Protein AF-A0AA39Y7D4-F1 (afdb_monomer)

Organism: NCBI:txid869390

Sequence (198 aa):
MSGLEIVGVVLGSIPLATAALGQYADGVSTIKAMVKYENVFLDLQVQLMVSMSLFRQTCELLLRGLALPDAQFRDLVEHNIGWESSDLAEALRRRLGNEDFGTFHKALQRVQKRLALMARKLRLQDDLTPPFMQDNVADEERRKEFFASWRYRIAGGFNAAKHQRNCAEIYSDVRQLHDLIHGALSLESDRHGRFPLS

Secondary structure (DSSP, 8-state):
--S-HHHHHHHHHHHHHHHHHHHHHHHHHTSTTTGGGHHHHHHHHHHHHHHHHHHHHHHHHHHHTT---HHHHHHHHTS--STT-HHHHHHHHHHHHHHHHHHHHHHHHHHHHHHHHHHHHTT--TTS--TTEETTEE-HHHHHHHHH-HHHHHHTT--HHHHHHHHHHHHHHHHHHHHHHHHHHHTHHHHHHS----

Foldseek 3Di:
DLLQLLLLVLLLLLVLLLVQLQVVLVLQCVPPVRPVCSVLSVVLSVLSVVLNVLLLVLVLLLCVVLPDDPVVSCCCRPVVPDSPDNVSSVSSCVQLPVPLSVVLSVLSVVLSVLSVVLLQQQVADPSSHRPQDDPNDGNPVVSCVLVVDPCNCVSNCVVSVVSVVSSVSSSVSSVVSSVSSVVSNVCSVVVCVPDDPD

Nearest PDB structures (foldseek):
  4e40-assembly1_A  TM=2.915E-01  e=2.873E-01  Trypanosoma congolense IL3000
  6ivm-assembly1_E  TM=1.839E-01  e=5.504E+00  Klebsiella pneumoniae
  8otz-assembly1_BQ  TM=2.339E-01  e=8.668E+00  Bos taurus
  2cmr-assembly1_A  TM=1.747E-01  e=9.934E+00  Human immunodeficiency virus 1

Solvent-accessible surface area (backbone atoms only — not comparable to full-atom values): 10577 Å² total; per-residue (Å²): 132,42,69,36,43,57,55,28,51,46,66,57,46,50,59,38,49,35,52,31,26,47,56,48,18,59,56,27,54,76,34,86,94,37,36,86,48,20,63,54,27,48,53,48,25,53,51,45,50,52,32,47,54,50,41,52,52,38,51,50,62,66,49,70,81,64,77,63,56,71,66,61,50,42,32,45,75,75,66,47,44,71,38,56,35,54,67,60,38,50,53,50,29,68,67,48,32,68,68,55,38,52,49,50,48,54,48,50,54,50,40,46,53,48,51,54,50,46,40,58,39,52,48,33,43,98,84,38,39,44,77,32,51,53,96,92,39,76,38,66,64,50,41,49,53,46,67,67,32,68,65,42,41,62,62,45,42,70,50,54,69,65,52,50,50,49,46,52,51,40,34,52,42,40,48,52,50,37,53,50,50,54,53,48,56,71,45,40,66,59,60,64,67,74,55,76,90,123

Mean predicted aligned error: 6.32 Å

pLDDT: mean 86.36, std 11.52, range [39.78, 96.06]

Radius of gyration: 19.75 Å; Cα contacts (8 Å, |Δi|>4): 203; chains: 1; bounding box: 53×29×62 Å

Structure (mmCIF, N/CA/C/O backbone):
data_AF-A0AA39Y7D4-F1
#
_entry.id   AF-A0AA39Y7D4-F1
#
loop_
_atom_site.group_PDB
_atom_site.id
_atom_site.type_symbol
_atom_site.label_atom_id
_atom_site.label_alt_id
_atom_site.label_comp_id
_atom_site.label_asym_id
_atom_site.label_entity_id
_atom_site.label_seq_id
_atom_site.pdbx_PDB_ins_code
_atom_site.Cartn_x
_atom_site.Cartn_y
_atom_site.Cartn_z
_atom_site.occupancy
_atom_site.B_iso_or_equiv
_atom_site.auth_seq_id
_atom_site.auth_comp_id
_atom_site.auth_asym_id
_atom_site.auth_atom_id
_atom_site.pdbx_PDB_model_num
ATOM 1 N N . MET A 1 1 ? 3.589 -5.230 22.294 1.00 52.97 1 MET A N 1
ATOM 2 C CA . MET A 1 1 ? 3.239 -4.707 20.960 1.00 52.97 1 MET A CA 1
ATOM 3 C C . MET A 1 1 ? 1.733 -4.582 20.887 1.00 52.97 1 MET A C 1
ATOM 5 O O . MET A 1 1 ? 1.047 -5.539 21.239 1.00 52.97 1 MET A O 1
ATOM 9 N N . SER A 1 2 ? 1.224 -3.409 20.509 1.00 64.19 2 SER A N 1
ATOM 10 C CA . SER A 1 2 ? -0.220 -3.101 20.481 1.00 64.19 2 SER A CA 1
ATOM 11 C C . SER A 1 2 ? -0.978 -3.881 19.396 1.00 64.19 2 SER A C 1
ATOM 13 O O . SER A 1 2 ? -2.203 -3.977 19.419 1.00 64.19 2 SER A O 1
ATOM 15 N N . GLY A 1 3 ? -0.239 -4.438 18.429 1.00 75.50 3 GLY A N 1
ATOM 16 C CA . GLY A 1 3 ? -0.771 -5.073 17.226 1.00 75.50 3 GLY A CA 1
ATOM 17 C C . GLY A 1 3 ? -1.189 -4.070 16.143 1.00 75.50 3 GLY A C 1
ATOM 18 O O . GLY A 1 3 ? -1.389 -4.463 14.996 1.00 75.50 3 GLY A O 1
ATOM 19 N N . LEU A 1 4 ? -1.276 -2.779 16.464 1.00 89.44 4 LEU A N 1
ATOM 20 C CA . LEU A 1 4 ? -1.641 -1.728 15.514 1.00 89.44 4 LEU A CA 1
ATOM 21 C C . LEU A 1 4 ? -0.441 -1.088 14.813 1.00 89.44 4 LEU A C 1
ATOM 23 O O . LEU A 1 4 ? -0.626 -0.470 13.773 1.00 89.44 4 LEU A O 1
ATOM 27 N N . GLU A 1 5 ? 0.781 -1.348 15.280 1.00 90.19 5 GLU A N 1
ATOM 28 C CA . GLU A 1 5 ? 2.044 -0.987 14.609 1.00 90.19 5 GLU A CA 1
ATOM 29 C C . GLU A 1 5 ? 2.043 -1.370 13.113 1.00 90.19 5 GLU A C 1
ATOM 31 O O . GLU A 1 5 ? 2.584 -0.659 12.268 1.00 90.19 5 GLU A O 1
ATOM 36 N N . ILE A 1 6 ? 1.363 -2.471 12.764 1.00 92.19 6 ILE A N 1
ATOM 37 C CA . ILE A 1 6 ? 1.203 -2.945 11.382 1.00 92.19 6 ILE A CA 1
ATOM 38 C C . ILE A 1 6 ? 0.498 -1.906 10.500 1.00 92.19 6 ILE A C 1
ATOM 40 O O . ILE A 1 6 ? 0.831 -1.798 9.324 1.00 92.19 6 ILE A O 1
ATOM 44 N N . VAL A 1 7 ? -0.443 -1.127 11.042 1.00 94.00 7 VAL A N 1
ATOM 45 C CA . VAL A 1 7 ? -1.124 -0.055 10.302 1.00 94.00 7 VAL A CA 1
ATOM 46 C C . VAL A 1 7 ? -0.114 0.991 9.847 1.00 94.00 7 VAL A C 1
ATOM 48 O O . VAL A 1 7 ? -0.060 1.289 8.656 1.00 94.00 7 VAL A O 1
ATOM 51 N N . GLY A 1 8 ? 0.741 1.467 10.759 1.00 92.31 8 GLY A N 1
ATOM 52 C CA . GLY A 1 8 ? 1.821 2.399 10.434 1.00 92.31 8 GLY A CA 1
ATOM 53 C C . GLY A 1 8 ? 2.777 1.829 9.385 1.00 92.31 8 GLY A C 1
ATOM 54 O O . GLY A 1 8 ? 3.107 2.507 8.414 1.00 92.31 8 GLY A O 1
ATOM 55 N N . VAL A 1 9 ? 3.140 0.544 9.501 1.00 92.31 9 VAL A N 1
ATOM 56 C CA . VAL A 1 9 ? 3.974 -0.137 8.495 1.00 92.31 9 VAL A CA 1
ATOM 57 C C . VAL A 1 9 ? 3.295 -0.167 7.125 1.00 92.31 9 VAL A C 1
ATOM 59 O O . VAL A 1 9 ? 3.946 0.121 6.124 1.00 92.31 9 VAL A O 1
ATOM 62 N N . VAL A 1 10 ? 2.004 -0.501 7.045 1.00 93.94 10 VAL A N 1
ATOM 63 C CA . VAL A 1 10 ? 1.260 -0.538 5.774 1.00 93.94 10 VAL A CA 1
ATOM 64 C C . VAL A 1 10 ? 1.141 0.868 5.173 1.00 93.94 10 VAL A C 1
ATOM 66 O O . VAL A 1 10 ? 1.446 1.035 3.991 1.00 93.94 10 VAL A O 1
ATOM 69 N N . LEU A 1 11 ? 0.776 1.876 5.977 1.00 93.25 11 LEU A N 1
ATOM 70 C CA . LEU A 1 11 ? 0.667 3.274 5.539 1.00 93.25 11 LEU A CA 1
ATOM 71 C C . LEU A 1 11 ? 2.010 3.850 5.070 1.00 93.25 11 LEU A C 1
ATOM 73 O O . LEU A 1 11 ? 2.029 4.636 4.128 1.00 93.25 11 LEU A O 1
ATOM 77 N N . GLY A 1 12 ? 3.125 3.453 5.690 1.00 91.69 12 GLY A N 1
ATOM 78 C CA . GLY A 1 12 ? 4.469 3.877 5.287 1.00 91.69 12 GLY A CA 1
ATOM 79 C C . GLY A 1 12 ? 5.016 3.119 4.074 1.00 91.69 12 GLY A C 1
ATOM 80 O O . GLY A 1 12 ? 5.680 3.704 3.221 1.00 91.69 12 GLY A O 1
ATOM 81 N N . SER A 1 13 ? 4.714 1.823 3.951 1.00 92.75 13 SER A N 1
ATOM 82 C CA . SER A 1 13 ? 5.283 0.973 2.893 1.00 92.75 13 SER A CA 1
ATOM 83 C C . SER A 1 13 ? 4.629 1.191 1.531 1.00 92.75 13 SER A C 1
ATOM 85 O O . SER A 1 13 ? 5.300 1.077 0.505 1.00 92.75 13 SER A O 1
ATOM 87 N N . ILE A 1 14 ? 3.321 1.473 1.494 1.00 92.81 14 ILE A N 1
ATOM 88 C CA . ILE A 1 14 ? 2.601 1.644 0.227 1.00 92.81 14 ILE A CA 1
ATOM 89 C C . ILE A 1 14 ? 3.148 2.837 -0.588 1.00 92.81 14 ILE A C 1
ATOM 91 O O . ILE A 1 14 ? 3.483 2.615 -1.753 1.00 92.81 14 ILE A O 1
ATOM 95 N N . PRO A 1 15 ? 3.305 4.059 -0.036 1.00 92.31 15 PRO A N 1
ATOM 96 C CA . PRO A 1 15 ? 3.869 5.193 -0.772 1.00 92.31 15 PRO A CA 1
ATOM 97 C C . PRO A 1 15 ? 5.253 4.900 -1.359 1.00 92.31 15 PRO A C 1
ATOM 99 O O . PRO A 1 15 ? 5.501 5.181 -2.531 1.00 92.31 15 PRO A O 1
ATOM 102 N N . LEU A 1 16 ? 6.130 4.254 -0.589 1.00 93.88 16 LEU A N 1
ATOM 103 C CA . LEU A 1 16 ? 7.468 3.884 -1.054 1.00 93.88 16 LEU A CA 1
ATOM 104 C C . LEU A 1 16 ? 7.406 2.880 -2.212 1.00 93.88 16 LEU A C 1
ATOM 106 O O . LEU A 1 16 ? 8.047 3.073 -3.243 1.00 93.88 16 LEU A O 1
ATOM 110 N N . ALA A 1 17 ? 6.548 1.864 -2.106 1.00 93.31 17 ALA A N 1
ATOM 111 C CA . ALA A 1 17 ? 6.321 0.923 -3.197 1.00 93.31 17 ALA A CA 1
ATOM 112 C C . ALA A 1 17 ? 5.718 1.600 -4.446 1.00 93.31 17 ALA A C 1
ATOM 114 O O . ALA A 1 17 ? 6.098 1.253 -5.564 1.00 93.31 17 ALA A O 1
ATOM 115 N N . THR A 1 18 ? 4.825 2.589 -4.291 1.00 94.00 18 THR A N 1
ATOM 116 C CA . THR A 1 18 ? 4.311 3.368 -5.434 1.00 94.00 18 THR A CA 1
ATOM 117 C C . THR A 1 18 ? 5.402 4.203 -6.104 1.00 94.00 18 THR A C 1
ATOM 119 O O . THR A 1 18 ? 5.449 4.249 -7.332 1.00 94.00 18 THR A O 1
ATOM 122 N N . ALA A 1 19 ? 6.310 4.806 -5.330 1.00 94.44 19 ALA A N 1
ATOM 123 C CA . ALA A 1 19 ? 7.447 5.550 -5.867 1.00 94.44 19 ALA A CA 1
ATOM 124 C C . ALA A 1 19 ? 8.407 4.625 -6.632 1.00 94.44 19 ALA A C 1
ATOM 126 O O . ALA A 1 19 ? 8.793 4.933 -7.759 1.00 94.44 19 ALA A O 1
ATOM 127 N N . ALA A 1 20 ? 8.704 3.449 -6.072 1.00 93.19 20 ALA A N 1
ATOM 128 C CA . ALA A 1 20 ? 9.532 2.445 -6.727 1.00 93.19 20 ALA A CA 1
ATOM 129 C C . ALA A 1 20 ? 8.939 1.980 -8.066 1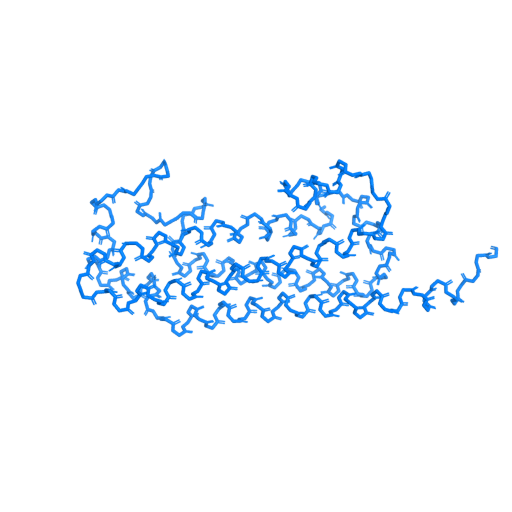.00 93.19 20 ALA A C 1
ATOM 131 O O . ALA A 1 20 ? 9.667 1.841 -9.047 1.00 93.19 20 ALA A O 1
ATOM 132 N N . LEU A 1 21 ? 7.620 1.764 -8.138 1.00 93.69 21 LEU A N 1
ATOM 133 C CA . LEU A 1 21 ? 6.939 1.405 -9.388 1.00 93.69 21 LEU A CA 1
ATOM 134 C C . LEU A 1 21 ? 7.064 2.507 -10.453 1.00 93.69 21 LEU A C 1
ATOM 136 O O . LEU A 1 21 ? 7.338 2.184 -11.607 1.00 93.69 21 LEU A O 1
ATOM 140 N N . GLY A 1 22 ? 6.944 3.783 -10.068 1.00 94.06 22 GLY A N 1
ATOM 141 C CA . GLY A 1 22 ? 7.194 4.914 -10.971 1.00 94.06 22 GLY A CA 1
ATOM 142 C C . GLY A 1 22 ? 8.635 4.936 -11.491 1.00 94.06 22 GLY A C 1
ATOM 143 O O . GLY A 1 22 ? 8.864 5.001 -12.693 1.00 94.06 22 GLY A O 1
ATOM 144 N N . GLN A 1 23 ? 9.615 4.737 -10.607 1.00 92.94 23 GLN A N 1
ATOM 145 C CA . GLN A 1 23 ? 11.033 4.654 -10.983 1.00 92.94 23 GLN A CA 1
ATOM 146 C C . GLN A 1 23 ? 11.332 3.464 -11.911 1.00 92.94 23 GLN A C 1
ATOM 148 O O . GLN A 1 23 ? 12.188 3.551 -12.794 1.00 92.94 23 GLN A O 1
ATOM 153 N N . TYR A 1 24 ? 10.621 2.344 -11.744 1.00 91.44 24 TYR A N 1
ATOM 154 C CA . TYR A 1 24 ? 10.680 1.229 -12.686 1.00 91.44 24 TYR A CA 1
ATOM 155 C C . TYR A 1 24 ? 10.088 1.593 -14.050 1.00 91.44 24 TYR A C 1
ATOM 157 O O . TYR A 1 24 ? 10.705 1.251 -15.060 1.00 91.44 24 TYR A O 1
ATOM 165 N N . ALA A 1 25 ? 8.944 2.284 -14.092 1.00 92.12 25 ALA A N 1
ATOM 166 C CA . ALA A 1 25 ? 8.333 2.763 -15.334 1.00 92.12 25 ALA A CA 1
ATOM 167 C C . ALA A 1 25 ? 9.289 3.690 -16.107 1.00 92.12 25 ALA A C 1
ATOM 169 O O . ALA A 1 25 ? 9.577 3.431 -17.278 1.00 92.12 25 ALA A O 1
ATOM 170 N N . ASP A 1 26 ? 9.878 4.672 -15.420 1.00 91.62 26 ASP A N 1
ATOM 171 C CA . ASP A 1 26 ? 10.874 5.588 -15.987 1.00 91.62 26 ASP A CA 1
ATOM 172 C C . ASP A 1 26 ? 12.110 4.839 -16.497 1.00 91.62 26 ASP A C 1
ATOM 174 O O . ASP A 1 26 ? 12.639 5.117 -17.570 1.00 91.62 26 ASP A O 1
ATOM 178 N N . GLY A 1 27 ? 12.584 3.848 -15.740 1.00 88.94 27 GLY A N 1
ATOM 179 C CA . GLY A 1 27 ? 13.733 3.046 -16.136 1.00 88.94 27 GLY A CA 1
ATOM 180 C C . GLY A 1 27 ? 13.503 2.283 -17.441 1.00 88.94 27 GLY A C 1
ATOM 181 O O . GLY A 1 27 ? 14.367 2.283 -18.320 1.00 88.94 27 GLY A O 1
ATOM 182 N N . VAL A 1 28 ? 12.338 1.653 -17.603 1.00 88.25 28 VAL A N 1
ATOM 183 C CA . VAL A 1 28 ? 12.052 0.823 -18.784 1.00 88.25 28 VAL A CA 1
ATOM 184 C C . VAL A 1 28 ? 11.658 1.626 -20.016 1.00 88.25 28 VAL A C 1
ATOM 186 O O . VAL A 1 28 ? 11.898 1.143 -21.126 1.00 88.25 28 VAL A O 1
ATOM 189 N N . SER A 1 29 ? 11.119 2.838 -19.850 1.00 88.19 29 SER A N 1
ATOM 190 C CA . SER A 1 29 ? 10.808 3.744 -20.964 1.00 88.19 29 SER A CA 1
ATOM 191 C C . SER A 1 29 ? 12.077 4.197 -21.701 1.00 88.19 29 SER A C 1
ATOM 193 O O . SER A 1 29 ? 12.071 4.375 -22.920 1.00 88.19 29 SER A O 1
ATOM 195 N N . THR A 1 30 ? 13.218 4.253 -21.001 1.00 87.50 30 THR A N 1
ATOM 196 C CA . THR A 1 30 ? 14.525 4.561 -21.612 1.00 87.50 30 THR A CA 1
ATOM 197 C C . THR A 1 30 ? 15.086 3.436 -22.495 1.00 87.50 30 THR A C 1
ATOM 199 O O . THR A 1 30 ? 16.032 3.648 -23.258 1.00 87.50 30 THR A O 1
ATOM 202 N N . ILE A 1 31 ? 14.509 2.228 -22.438 1.00 84.69 31 ILE A N 1
ATOM 203 C CA . ILE A 1 31 ? 15.018 1.039 -23.130 1.00 84.69 31 ILE A CA 1
ATOM 204 C C . ILE A 1 31 ? 14.012 0.600 -24.191 1.00 84.69 31 ILE A C 1
ATOM 206 O O . ILE A 1 31 ? 12.978 0.006 -23.892 1.00 84.69 31 ILE A O 1
ATOM 210 N N . LYS A 1 32 ? 14.359 0.795 -25.470 1.00 83.56 32 LYS A N 1
ATOM 211 C CA . LYS A 1 32 ? 13.476 0.522 -26.625 1.00 83.56 32 LYS A CA 1
ATOM 212 C C . LYS A 1 32 ? 12.800 -0.859 -26.598 1.00 83.56 32 LYS A C 1
ATOM 214 O O . LYS A 1 32 ? 11.636 -0.984 -26.959 1.00 83.56 32 LYS A O 1
ATOM 219 N N . ALA A 1 33 ? 13.510 -1.904 -26.168 1.00 81.62 33 ALA A N 1
ATOM 220 C CA . ALA A 1 33 ? 12.968 -3.268 -26.094 1.00 81.62 33 ALA A CA 1
ATOM 221 C C . ALA A 1 33 ? 11.989 -3.498 -24.920 1.00 81.62 33 ALA A C 1
ATOM 223 O O . ALA A 1 33 ? 11.321 -4.535 -24.865 1.00 81.62 33 ALA A O 1
ATOM 224 N N . MET A 1 34 ? 11.931 -2.565 -23.968 1.00 81.62 34 MET A N 1
ATOM 225 C CA . MET A 1 34 ? 11.230 -2.694 -22.690 1.00 81.62 34 MET A CA 1
ATOM 226 C C . MET A 1 34 ? 10.138 -1.641 -22.474 1.00 81.62 34 MET A C 1
ATOM 228 O O . MET A 1 34 ? 9.324 -1.845 -21.582 1.00 81.62 34 MET A O 1
ATOM 232 N N . VAL A 1 35 ? 10.034 -0.624 -23.337 1.00 85.00 35 VAL A N 1
ATOM 233 C CA . VAL A 1 35 ? 8.951 0.385 -23.357 1.00 85.00 35 VAL A CA 1
ATOM 234 C C . VAL A 1 35 ? 7.554 -0.215 -23.168 1.00 85.00 35 VAL A C 1
ATOM 236 O O . VAL A 1 35 ? 6.733 0.320 -22.438 1.00 85.00 35 VAL A O 1
ATOM 239 N N . LYS A 1 36 ? 7.282 -1.395 -23.738 1.00 83.25 36 LYS A N 1
ATOM 240 C CA . LYS A 1 36 ? 5.985 -2.083 -23.580 1.00 83.25 36 LYS A CA 1
ATOM 241 C C . LYS A 1 36 ? 5.610 -2.427 -22.127 1.00 83.25 36 LYS A C 1
ATOM 243 O O . LYS A 1 36 ? 4.458 -2.756 -21.868 1.00 83.25 36 LYS A O 1
ATOM 248 N N . TYR A 1 37 ? 6.574 -2.423 -21.205 1.00 85.44 37 TYR A N 1
ATOM 249 C CA . TYR A 1 37 ? 6.367 -2.695 -19.782 1.00 85.44 37 TYR A CA 1
ATOM 250 C C . TYR A 1 37 ? 6.154 -1.430 -18.948 1.00 85.44 37 TYR A C 1
ATOM 252 O O . TYR A 1 37 ? 5.776 -1.552 -17.789 1.00 85.44 37 TYR A O 1
ATOM 260 N N . GLU A 1 38 ? 6.361 -0.240 -19.513 1.00 90.19 38 GLU A N 1
ATOM 261 C CA . GLU A 1 38 ? 6.120 1.038 -18.833 1.00 90.19 38 GLU A CA 1
ATOM 262 C C . GLU A 1 38 ? 4.682 1.110 -18.311 1.00 90.19 38 GLU A C 1
ATOM 264 O O . GLU A 1 38 ? 4.464 1.213 -17.106 1.00 90.19 38 GLU A O 1
ATOM 269 N N . ASN A 1 39 ? 3.706 0.890 -19.199 1.00 90.06 39 ASN A N 1
ATOM 270 C CA . ASN A 1 39 ? 2.286 0.862 -18.839 1.00 90.06 39 ASN A CA 1
ATOM 271 C C . ASN A 1 39 ? 1.970 -0.184 -17.766 1.00 90.06 39 ASN A C 1
ATOM 273 O O . ASN A 1 39 ? 1.127 0.053 -16.914 1.00 90.06 39 ASN A O 1
ATOM 277 N N . VAL A 1 40 ? 2.676 -1.321 -17.753 1.00 89.50 40 VAL A N 1
ATOM 278 C CA . VAL A 1 40 ? 2.481 -2.334 -16.707 1.00 89.50 40 VAL A CA 1
ATOM 279 C C . VAL A 1 40 ? 2.857 -1.765 -15.341 1.00 89.50 40 VAL A C 1
ATOM 281 O O . VAL A 1 40 ? 2.107 -1.947 -14.389 1.00 89.50 40 VAL A O 1
ATOM 284 N N . PHE A 1 41 ? 3.998 -1.087 -15.218 1.00 91.50 41 PHE A N 1
ATOM 285 C CA . PHE A 1 41 ? 4.410 -0.498 -13.943 1.00 91.50 41 PHE A CA 1
ATOM 286 C C . PHE A 1 41 ? 3.521 0.676 -13.527 1.00 91.50 41 PHE A C 1
ATOM 288 O O . PHE A 1 41 ? 3.164 0.754 -12.351 1.00 91.50 41 PHE A O 1
ATOM 295 N N . LEU A 1 42 ? 3.098 1.516 -14.475 1.00 93.44 42 LEU A N 1
ATOM 296 C CA . LEU A 1 42 ? 2.149 2.603 -14.219 1.00 93.44 42 LEU A CA 1
ATOM 297 C C . LEU A 1 42 ? 0.785 2.072 -13.750 1.00 93.44 42 LEU A C 1
ATOM 299 O O . LEU A 1 42 ? 0.243 2.558 -12.759 1.00 93.44 42 LEU A O 1
ATOM 303 N N . ASP A 1 43 ? 0.260 1.017 -14.376 1.00 92.25 43 ASP A N 1
ATOM 304 C CA . ASP A 1 43 ? -0.994 0.382 -13.952 1.00 92.25 43 ASP A CA 1
ATOM 305 C C . ASP A 1 43 ? -0.886 -0.170 -12.523 1.00 92.25 43 ASP A C 1
ATOM 307 O O . ASP A 1 43 ? -1.789 0.007 -11.701 1.00 92.25 43 ASP A O 1
ATOM 311 N N . LEU A 1 44 ? 0.235 -0.825 -12.199 1.00 92.75 44 LEU A N 1
ATOM 312 C CA . LEU A 1 44 ? 0.497 -1.330 -10.848 1.00 92.75 44 LEU A CA 1
ATOM 313 C C . LEU A 1 44 ? 0.595 -0.191 -9.832 1.00 92.75 44 LEU A C 1
ATOM 315 O O . LEU A 1 44 ? 0.073 -0.327 -8.724 1.00 92.75 44 LEU A O 1
ATOM 319 N N . GLN A 1 45 ? 1.243 0.915 -10.207 1.00 94.94 45 GLN A N 1
ATOM 320 C CA . GLN A 1 45 ? 1.368 2.109 -9.379 1.00 94.94 45 GLN A CA 1
ATOM 321 C C . GLN A 1 45 ? -0.017 2.674 -9.055 1.00 94.94 45 GLN A C 1
ATOM 323 O O . GLN A 1 45 ? -0.338 2.854 -7.881 1.00 94.94 45 GLN A O 1
ATOM 328 N N . VAL A 1 46 ? -0.869 2.862 -10.067 1.00 95.38 46 VAL A N 1
ATOM 329 C CA . VAL A 1 46 ? -2.242 3.358 -9.893 1.00 95.38 46 VAL A CA 1
ATOM 330 C C . VAL A 1 46 ? -3.065 2.423 -9.005 1.00 95.38 46 VAL A C 1
ATOM 332 O O . VAL A 1 46 ? -3.713 2.885 -8.067 1.00 95.38 46 VAL A O 1
ATOM 335 N N . GLN A 1 47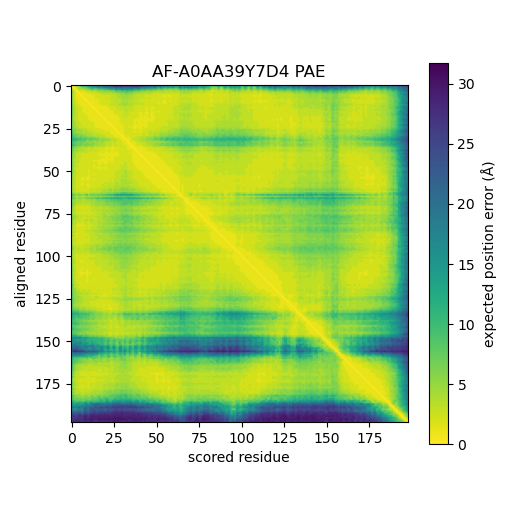 ? -3.018 1.106 -9.229 1.00 94.25 47 GLN A N 1
ATOM 336 C CA . GLN A 1 47 ? -3.741 0.138 -8.389 1.00 94.25 47 GLN A CA 1
ATOM 337 C C . GLN A 1 47 ? -3.317 0.206 -6.918 1.00 94.25 47 GLN A C 1
ATOM 339 O O . GLN A 1 47 ? -4.146 0.099 -6.006 1.00 94.25 47 GLN A O 1
ATOM 344 N N . LEU A 1 48 ? -2.021 0.390 -6.675 1.00 94.56 48 LEU A N 1
ATOM 345 C CA . LEU A 1 48 ? -1.487 0.478 -5.330 1.00 94.56 48 LEU A CA 1
ATOM 346 C C . LEU A 1 48 ? -1.832 1.827 -4.669 1.00 94.56 48 LEU A C 1
ATOM 348 O O . LEU A 1 48 ? -2.188 1.842 -3.492 1.00 94.56 48 LEU A O 1
ATOM 352 N N . MET A 1 49 ? -1.850 2.929 -5.426 1.00 95.50 49 MET A N 1
ATOM 353 C CA . MET A 1 49 ? -2.361 4.228 -4.962 1.00 95.50 49 MET A CA 1
ATOM 354 C C . MET A 1 49 ? -3.846 4.158 -4.587 1.00 95.50 49 MET A C 1
ATOM 356 O O . MET A 1 49 ? -4.231 4.640 -3.526 1.00 95.50 49 MET A O 1
ATOM 360 N N . VAL A 1 50 ? -4.679 3.497 -5.398 1.00 96.06 50 VAL A N 1
ATOM 361 C CA . VAL A 1 50 ? -6.098 3.266 -5.069 1.00 96.06 50 VAL A CA 1
ATOM 362 C C . VAL A 1 50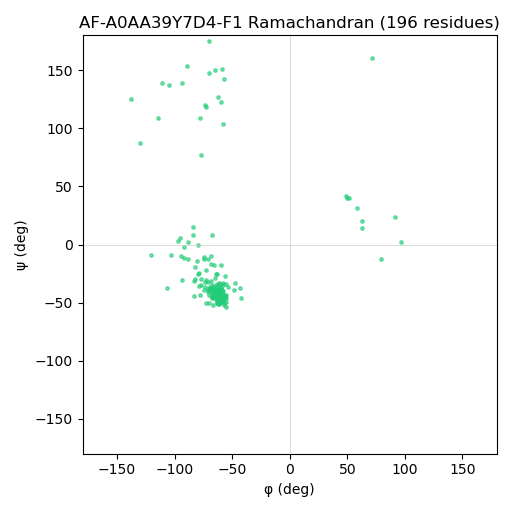 ? -6.231 2.461 -3.775 1.00 96.06 50 VAL A C 1
ATOM 364 O O . VAL A 1 50 ? -7.041 2.799 -2.911 1.00 96.06 50 VAL A O 1
ATOM 367 N N . SER A 1 51 ? -5.406 1.422 -3.613 1.00 95.12 51 SER A N 1
ATOM 368 C CA . SER A 1 51 ? -5.361 0.630 -2.380 1.00 95.12 51 SER A CA 1
ATOM 369 C C . SER A 1 51 ? -4.956 1.489 -1.176 1.00 95.12 51 SER A C 1
ATOM 371 O O . SER A 1 51 ? -5.566 1.372 -0.118 1.00 95.12 51 SER A O 1
ATOM 373 N N . MET A 1 52 ? -3.996 2.407 -1.333 1.00 94.69 52 MET A N 1
ATOM 374 C CA . MET A 1 52 ? -3.619 3.362 -0.285 1.00 94.69 52 MET A CA 1
ATOM 375 C C . MET A 1 52 ? -4.783 4.263 0.112 1.00 94.69 52 MET A C 1
ATOM 377 O O . MET A 1 52 ? -5.077 4.401 1.297 1.00 94.69 52 MET A O 1
ATOM 381 N N . SER A 1 53 ? -5.460 4.868 -0.868 1.00 95.25 53 SER A N 1
ATOM 382 C CA . SER A 1 53 ? -6.588 5.763 -0.609 1.00 95.25 53 SER A CA 1
ATOM 383 C C . SER A 1 53 ? -7.698 5.048 0.158 1.00 95.25 53 SER A C 1
ATOM 385 O O . SER A 1 53 ? -8.189 5.579 1.153 1.00 95.25 53 SER A O 1
ATOM 387 N N . LEU A 1 54 ? -8.044 3.822 -0.246 1.00 95.44 54 LEU A N 1
ATOM 388 C CA . LEU A 1 54 ? -9.056 3.020 0.442 1.00 95.44 54 LEU A CA 1
ATOM 389 C C . LEU A 1 54 ? -8.611 2.621 1.857 1.00 95.44 54 LEU A C 1
ATOM 391 O O . LEU A 1 54 ? -9.401 2.662 2.803 1.00 95.44 54 LEU A O 1
ATOM 395 N N . PHE A 1 55 ? -7.336 2.269 2.031 1.00 95.12 55 P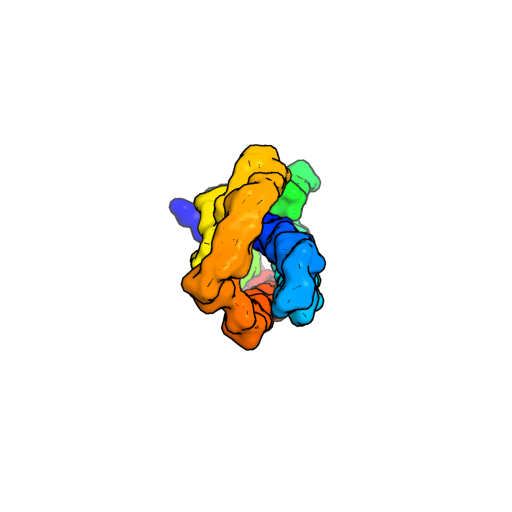HE A N 1
ATOM 396 C CA . PHE A 1 55 ? -6.799 1.921 3.341 1.00 95.12 55 PHE A CA 1
ATOM 397 C C . PHE A 1 55 ? -6.787 3.122 4.297 1.00 95.12 55 PHE A C 1
ATOM 399 O O . PHE A 1 55 ? -7.211 2.991 5.445 1.00 95.12 55 PHE A O 1
ATOM 406 N N . ARG A 1 56 ? -6.400 4.312 3.817 1.00 94.62 56 ARG A N 1
ATOM 407 C CA . ARG A 1 56 ? -6.440 5.559 4.596 1.00 94.62 56 ARG A CA 1
ATOM 408 C C . ARG A 1 56 ? -7.865 5.913 5.013 1.00 94.62 56 ARG A C 1
ATOM 410 O O . ARG A 1 56 ? -8.096 6.159 6.190 1.00 94.62 56 ARG A O 1
ATOM 417 N N . GLN A 1 57 ? -8.831 5.830 4.095 1.00 93.88 57 GLN A N 1
ATOM 418 C CA . GLN A 1 57 ? -10.255 6.024 4.412 1.00 93.88 57 GLN A CA 1
ATOM 419 C C . GLN A 1 57 ? -10.746 5.038 5.480 1.00 93.88 57 GLN A C 1
ATOM 421 O O . GLN A 1 57 ? -11.488 5.414 6.384 1.00 93.88 57 GLN A O 1
ATOM 426 N N . THR A 1 58 ? -10.299 3.782 5.411 1.00 93.44 58 THR A N 1
ATOM 427 C CA . THR A 1 58 ? -10.617 2.762 6.423 1.00 93.44 58 THR A CA 1
ATOM 428 C C . THR A 1 58 ? -10.035 3.131 7.790 1.00 93.44 58 THR A C 1
ATOM 430 O O . THR A 1 58 ? -10.726 3.013 8.801 1.00 93.44 58 THR A O 1
ATOM 433 N N . CYS A 1 59 ? -8.797 3.631 7.833 1.00 93.94 59 CYS A N 1
ATOM 434 C CA . CYS A 1 59 ? -8.177 4.127 9.063 1.00 93.94 59 CYS A CA 1
ATOM 435 C C . CYS A 1 59 ? -8.928 5.341 9.625 1.00 93.94 59 CYS A C 1
ATOM 437 O O . CYS A 1 59 ? -9.243 5.369 10.809 1.00 93.94 59 CYS A O 1
ATOM 439 N N . GLU A 1 60 ? -9.290 6.316 8.791 1.00 93.25 60 GLU A N 1
ATOM 440 C CA . GLU A 1 60 ? -10.094 7.465 9.225 1.00 93.25 60 GLU A CA 1
ATOM 441 C C . GLU A 1 60 ? -11.434 7.027 9.828 1.00 93.25 60 GLU A C 1
ATOM 443 O O . GLU A 1 60 ? -11.828 7.503 10.892 1.00 93.25 60 GLU A O 1
ATOM 448 N N . LEU A 1 61 ? -12.124 6.089 9.177 1.00 91.38 61 LEU A N 1
ATOM 449 C CA . LEU A 1 61 ? -13.403 5.557 9.637 1.00 91.38 61 LEU A CA 1
ATOM 450 C C . LEU A 1 61 ? -13.286 4.871 11.015 1.00 91.38 61 LEU A C 1
ATOM 452 O O . LEU A 1 61 ? -14.132 5.070 11.895 1.00 91.38 61 LEU A O 1
ATOM 456 N N . LEU A 1 62 ? -12.205 4.116 11.229 1.00 90.44 62 LEU A N 1
ATOM 457 C CA . LEU A 1 62 ? -11.876 3.510 12.523 1.00 90.44 62 LEU A CA 1
ATOM 458 C C . LEU A 1 62 ? -11.660 4.548 13.626 1.00 90.44 62 LEU A C 1
ATOM 460 O O . LEU A 1 62 ? -12.086 4.336 14.761 1.00 90.44 62 LEU A O 1
ATOM 464 N N . LEU A 1 63 ? -11.018 5.666 13.299 1.00 92.44 63 LEU A N 1
ATOM 465 C CA . LEU A 1 63 ? -10.630 6.683 14.274 1.00 92.44 63 LEU A CA 1
ATOM 466 C C . LEU A 1 63 ? -11.761 7.665 14.608 1.00 92.44 63 LEU A C 1
ATOM 468 O O . LEU A 1 63 ? -11.849 8.116 15.748 1.00 92.44 63 LEU A O 1
ATOM 472 N N . ARG A 1 64 ? -12.663 7.968 13.663 1.00 88.06 64 ARG A N 1
ATOM 473 C CA . ARG A 1 64 ? -13.731 8.976 13.841 1.00 88.06 64 ARG A CA 1
ATOM 474 C C . ARG A 1 64 ? -14.655 8.734 15.043 1.00 88.06 64 ARG A C 1
ATOM 476 O O . ARG A 1 64 ? -15.194 9.695 15.574 1.00 88.06 64 ARG A O 1
ATOM 483 N N . GLY A 1 65 ? -14.836 7.492 15.496 1.00 81.25 65 GLY A N 1
ATOM 484 C CA . GLY A 1 65 ? -15.671 7.191 16.670 1.00 81.25 65 GLY A CA 1
ATOM 485 C C . GLY A 1 65 ? -14.944 7.226 18.016 1.00 81.25 65 GLY A C 1
ATOM 486 O O . GLY A 1 65 ? -15.562 6.931 19.029 1.00 81.25 65 GLY A O 1
ATOM 487 N N . LEU A 1 66 ? -13.650 7.562 18.052 1.00 88.75 66 LEU A N 1
ATOM 488 C CA . LEU A 1 66 ? -12.855 7.577 19.287 1.00 88.75 66 LEU A CA 1
ATOM 489 C C . LEU A 1 66 ? -12.724 8.962 19.939 1.00 88.75 66 LEU A C 1
ATOM 491 O O . LEU A 1 66 ? -12.024 9.082 20.940 1.00 88.75 66 LEU A O 1
ATOM 495 N N . ALA A 1 67 ? -13.371 9.996 19.386 1.00 87.69 67 ALA A N 1
ATOM 496 C CA . ALA A 1 67 ? -13.310 11.378 19.886 1.00 87.69 67 ALA A CA 1
ATOM 497 C C . ALA A 1 67 ? -11.868 11.871 20.155 1.00 87.69 67 ALA A C 1
ATOM 499 O O . ALA A 1 67 ? -11.590 12.513 21.168 1.00 87.69 67 ALA A O 1
ATOM 500 N N . LEU A 1 68 ? -10.939 11.536 19.253 1.00 91.06 68 LEU A N 1
ATOM 501 C CA . LEU A 1 68 ? -9.532 11.917 19.376 1.00 91.06 68 LEU A CA 1
ATOM 502 C C . LEU A 1 68 ? -9.352 13.428 19.163 1.00 91.06 68 LEU A C 1
ATOM 504 O O . LEU A 1 68 ? -10.052 14.006 18.329 1.00 91.06 68 LEU A O 1
ATOM 508 N N . PRO A 1 69 ? -8.375 14.067 19.833 1.00 93.69 69 PRO A N 1
ATOM 509 C CA . PRO A 1 69 ? -7.948 15.417 19.483 1.00 93.69 69 PRO A CA 1
ATOM 510 C C . PRO A 1 69 ? -7.492 15.497 18.019 1.00 93.69 69 PRO A C 1
ATOM 512 O O . PRO A 1 69 ? -6.787 14.606 17.542 1.00 93.69 69 PRO A O 1
ATOM 515 N N . ASP A 1 70 ? -7.797 16.602 17.334 1.00 91.88 70 ASP A N 1
ATOM 516 C CA . ASP A 1 70 ? -7.448 16.802 15.916 1.00 91.88 70 ASP A CA 1
ATOM 517 C C . ASP A 1 70 ? -5.958 16.586 15.616 1.00 91.88 70 ASP A C 1
ATOM 519 O O . ASP A 1 70 ? -5.601 16.060 14.564 1.00 91.88 70 ASP A O 1
ATOM 523 N N . ALA A 1 71 ? -5.077 16.989 16.538 1.00 93.31 71 ALA A N 1
ATOM 524 C CA . ALA A 1 71 ? -3.638 16.774 16.403 1.00 93.31 71 ALA A CA 1
ATOM 525 C C . ALA A 1 71 ? -3.292 15.278 16.375 1.00 93.31 71 ALA A C 1
ATOM 527 O O . ALA A 1 71 ? -2.612 14.830 15.460 1.00 93.31 71 ALA A O 1
ATOM 528 N N . GLN A 1 72 ? -3.848 14.495 17.304 1.00 93.69 72 GLN A N 1
ATOM 529 C CA . GLN A 1 72 ? -3.625 13.051 17.366 1.00 93.69 72 GLN A CA 1
ATOM 530 C C . GLN A 1 72 ? -4.226 12.329 16.152 1.00 93.69 72 GLN A C 1
ATOM 532 O O . GLN A 1 72 ? -3.637 11.381 15.636 1.00 93.69 72 GLN A O 1
ATOM 537 N N . PHE A 1 73 ? -5.387 12.780 15.666 1.00 93.00 73 PHE A N 1
ATOM 538 C CA . PHE A 1 73 ? -5.977 12.243 14.441 1.00 93.00 73 PHE A CA 1
ATOM 539 C C . PHE A 1 73 ? -5.061 12.477 13.231 1.00 93.00 73 PHE A C 1
ATOM 541 O O . PHE A 1 73 ? -4.823 11.551 12.453 1.00 93.00 73 PHE A O 1
ATOM 548 N N . ARG A 1 74 ? -4.518 13.696 13.088 1.00 92.00 74 ARG A N 1
ATOM 549 C CA . ARG A 1 74 ? -3.574 14.014 12.008 1.00 92.00 74 ARG A CA 1
ATOM 550 C C . ARG A 1 74 ? -2.285 13.208 12.114 1.00 92.00 74 ARG A C 1
ATOM 552 O O . ARG A 1 74 ? -1.834 12.663 11.109 1.00 92.00 74 ARG A O 1
ATOM 559 N N . ASP A 1 75 ? -1.742 13.060 13.318 1.00 94.38 75 ASP A N 1
ATOM 560 C CA . ASP A 1 75 ? -0.544 12.251 13.543 1.00 94.38 75 ASP A CA 1
ATOM 561 C C . ASP A 1 75 ? -0.745 10.813 13.051 1.00 94.38 75 ASP A C 1
ATOM 563 O O . ASP A 1 75 ? 0.086 10.296 12.306 1.00 94.38 75 ASP A O 1
ATOM 567 N N . LEU A 1 76 ? -1.893 10.200 13.349 1.00 93.38 76 LEU A N 1
ATOM 568 C CA . LEU A 1 76 ? -2.203 8.833 12.924 1.00 93.38 76 LEU A CA 1
ATOM 569 C C . LEU A 1 76 ? -2.438 8.703 11.410 1.00 93.38 76 LEU A C 1
ATOM 571 O O . LEU A 1 76 ? -1.965 7.746 10.798 1.00 93.38 76 LEU A O 1
ATOM 575 N N . VAL A 1 77 ? -3.183 9.627 10.796 1.00 89.88 77 VAL A N 1
ATOM 576 C CA . VAL A 1 77 ? -3.679 9.486 9.410 1.00 89.88 77 VAL A CA 1
ATOM 577 C C . VAL A 1 77 ? -2.762 10.124 8.363 1.00 89.88 77 VAL A C 1
ATOM 579 O O . VAL A 1 77 ? -2.742 9.698 7.204 1.00 89.88 77 VAL A O 1
ATOM 582 N N . GLU A 1 78 ? -2.052 11.189 8.723 1.00 88.56 78 GLU A N 1
ATOM 583 C CA . GLU A 1 78 ? -1.213 11.966 7.801 1.00 88.56 78 GLU A CA 1
ATOM 584 C C . GLU A 1 78 ? 0.270 11.708 8.031 1.00 88.56 78 GLU A C 1
ATOM 586 O O . GLU A 1 78 ? 1.031 11.626 7.068 1.00 88.56 78 GLU A O 1
ATOM 591 N N . HIS A 1 79 ? 0.674 11.549 9.292 1.00 89.50 79 HIS A N 1
ATOM 592 C CA . HIS A 1 79 ? 2.077 11.360 9.657 1.00 89.50 79 HIS A CA 1
ATOM 593 C C . HIS A 1 79 ? 2.428 9.906 9.992 1.00 89.50 79 HIS A C 1
ATOM 595 O O . HIS A 1 79 ? 3.608 9.574 10.075 1.00 89.50 79 HIS A O 1
ATOM 601 N N . ASN A 1 80 ? 1.430 9.022 10.105 1.00 90.19 80 ASN A N 1
ATOM 602 C CA . ASN A 1 80 ? 1.577 7.612 10.474 1.00 90.19 80 ASN A CA 1
ATOM 603 C C . ASN A 1 80 ? 2.251 7.395 11.846 1.00 90.19 80 ASN A C 1
ATOM 605 O O . ASN A 1 80 ? 2.927 6.388 12.049 1.00 90.19 80 ASN A O 1
ATOM 609 N N . ILE A 1 81 ? 2.058 8.321 12.788 1.00 91.88 81 ILE A N 1
ATOM 610 C CA . ILE A 1 81 ? 2.661 8.325 14.129 1.00 91.88 81 ILE A CA 1
ATOM 611 C C . ILE A 1 81 ? 1.613 7.920 15.174 1.00 91.88 81 ILE A C 1
ATOM 613 O O . ILE A 1 81 ? 0.477 8.388 15.130 1.00 91.88 81 ILE A O 1
ATOM 617 N N . GLY A 1 82 ? 1.995 7.074 16.138 1.00 91.44 82 GLY A N 1
ATOM 618 C CA . GLY A 1 82 ? 1.167 6.738 17.303 1.00 91.44 82 GLY A CA 1
ATOM 619 C C . GLY A 1 82 ? 0.348 5.449 17.176 1.00 91.44 82 GLY A C 1
ATOM 620 O O . GLY A 1 82 ? -0.386 5.095 18.103 1.00 91.44 82 GLY A O 1
ATOM 621 N N . TRP A 1 83 ? 0.478 4.713 16.067 1.00 94.31 83 TRP A N 1
ATOM 622 C CA . TRP A 1 83 ? -0.183 3.415 15.864 1.00 94.31 83 TRP A CA 1
ATOM 623 C C . TRP A 1 83 ? 0.325 2.322 16.823 1.00 94.31 83 TRP A C 1
ATOM 625 O O . TRP A 1 83 ? -0.340 1.314 17.047 1.00 94.31 83 TRP A O 1
ATOM 635 N N . GLU A 1 84 ? 1.484 2.518 17.440 1.00 92.25 84 GLU A N 1
ATOM 636 C CA . GLU A 1 84 ? 2.061 1.665 18.476 1.00 92.25 84 GLU A CA 1
ATOM 637 C C . GLU A 1 84 ? 1.381 1.794 19.850 1.00 92.25 84 GLU A C 1
ATOM 639 O O . GLU A 1 84 ? 1.606 0.956 20.724 1.00 92.25 84 GLU A O 1
ATOM 644 N N . SER A 1 85 ? 0.509 2.790 20.040 1.00 93.00 85 SER A N 1
ATOM 645 C CA . SER A 1 85 ? -0.166 3.038 21.317 1.00 93.00 85 SER A CA 1
ATOM 646 C C . SER A 1 85 ? -1.059 1.868 21.752 1.00 93.00 85 SER A C 1
ATOM 648 O O . SER A 1 85 ? -1.954 1.423 21.025 1.00 93.00 85 SER A O 1
ATOM 650 N N . SER A 1 86 ? -0.847 1.384 22.981 1.00 91.56 86 SER A N 1
ATOM 651 C CA . SER A 1 86 ? -1.713 0.381 23.613 1.00 91.56 86 SER A CA 1
ATOM 652 C C . SER A 1 86 ? -3.112 0.917 23.891 1.00 91.56 86 SER A C 1
ATOM 654 O O . SER A 1 86 ? -4.082 0.175 23.746 1.00 91.56 86 SER A O 1
ATOM 656 N N . ASP A 1 87 ? -3.222 2.196 24.246 1.00 92.00 87 ASP A N 1
ATOM 657 C CA . ASP A 1 87 ? -4.496 2.827 24.594 1.00 92.00 87 ASP A CA 1
ATOM 658 C C . ASP A 1 87 ? -5.382 2.964 23.358 1.00 92.00 87 ASP A C 1
ATOM 660 O O . ASP A 1 87 ? -6.576 2.671 23.410 1.00 92.00 87 ASP A O 1
ATOM 664 N N . LEU A 1 88 ? -4.778 3.306 22.214 1.00 93.44 88 LEU A N 1
ATOM 665 C CA . LEU A 1 88 ? -5.464 3.313 20.925 1.00 93.44 88 LEU A CA 1
ATOM 666 C C . LEU A 1 88 ? -5.961 1.910 20.549 1.00 93.44 88 LEU A C 1
ATOM 668 O O . LEU A 1 88 ? -7.102 1.750 20.113 1.00 93.44 88 LEU A O 1
ATOM 672 N N . ALA A 1 89 ? -5.123 0.886 20.736 1.00 92.88 89 ALA A N 1
ATOM 673 C CA . ALA A 1 89 ? -5.500 -0.496 20.451 1.00 92.88 89 ALA A CA 1
ATOM 674 C C . ALA A 1 89 ? -6.652 -0.978 21.327 1.00 92.88 89 ALA A C 1
ATOM 676 O O . ALA A 1 89 ? -7.572 -1.627 20.832 1.00 92.88 89 ALA A O 1
ATOM 677 N N . GLU A 1 90 ? -6.631 -0.631 22.608 1.00 92.38 90 GLU A N 1
ATOM 678 C CA . GLU A 1 90 ? -7.691 -0.993 23.535 1.00 92.38 90 GLU A CA 1
ATOM 679 C C . GLU A 1 90 ? -8.991 -0.226 23.241 1.00 92.38 90 GLU A C 1
ATOM 681 O O . GLU A 1 90 ? -10.066 -0.823 23.241 1.00 92.38 90 GLU A O 1
ATOM 686 N N . ALA A 1 91 ? -8.913 1.060 22.888 1.00 91.94 91 ALA A N 1
ATOM 687 C CA . ALA A 1 91 ? -10.072 1.844 22.465 1.00 91.94 91 ALA A CA 1
ATOM 688 C C . ALA A 1 91 ? -10.727 1.266 21.197 1.00 91.94 91 ALA A C 1
ATOM 690 O O . ALA A 1 91 ? -11.942 1.059 21.157 1.00 91.94 91 ALA A O 1
ATOM 691 N N . LEU A 1 92 ? -9.922 0.918 20.187 1.00 91.62 92 LEU A N 1
ATOM 692 C CA . LEU A 1 92 ? -10.410 0.266 18.969 1.00 91.62 92 LEU A CA 1
ATOM 693 C C . LEU A 1 92 ? -10.977 -1.127 19.245 1.00 91.62 92 LEU A C 1
ATOM 695 O O . LEU A 1 92 ? -11.994 -1.494 18.659 1.00 91.62 92 LEU A O 1
ATOM 699 N N . ARG A 1 93 ? -10.370 -1.896 20.154 1.00 91.75 93 ARG A N 1
ATOM 700 C CA . ARG A 1 93 ? -10.882 -3.210 20.558 1.00 91.75 93 ARG A CA 1
ATOM 701 C C . ARG A 1 93 ? -12.235 -3.109 21.249 1.00 91.75 93 ARG A C 1
ATOM 703 O O . ARG A 1 93 ? -13.122 -3.892 20.929 1.00 91.75 93 ARG A O 1
ATOM 710 N N . ARG A 1 94 ? -12.420 -2.152 22.162 1.00 89.94 94 ARG A N 1
ATOM 711 C CA . ARG A 1 94 ? -13.718 -1.915 22.815 1.00 89.94 94 ARG A CA 1
ATOM 712 C C . ARG A 1 94 ? -14.789 -1.534 21.803 1.00 89.94 94 ARG A C 1
ATOM 714 O O . ARG A 1 94 ? -15.895 -2.055 21.871 1.00 89.94 94 ARG A O 1
ATOM 721 N N . ARG A 1 95 ? -14.431 -0.684 20.840 1.00 86.94 95 ARG A N 1
ATOM 722 C CA . ARG A 1 95 ? -15.339 -0.225 19.787 1.00 86.94 95 ARG A CA 1
ATOM 723 C C . ARG A 1 95 ? -15.754 -1.348 18.833 1.00 86.94 95 ARG A C 1
ATOM 725 O O . ARG A 1 95 ? -16.938 -1.564 18.599 1.00 86.94 95 ARG A O 1
ATOM 732 N N . LEU A 1 96 ? -14.781 -2.077 18.292 1.00 88.31 96 LEU A N 1
ATOM 733 C CA . LEU A 1 96 ? -15.016 -3.145 17.316 1.00 88.31 96 LEU A CA 1
ATOM 734 C C . LEU A 1 96 ? -15.446 -4.466 17.959 1.00 88.31 96 LEU A C 1
ATOM 736 O O . LEU A 1 96 ? -15.903 -5.359 17.259 1.00 88.31 96 LEU A O 1
ATOM 740 N N . GLY A 1 97 ? -15.292 -4.633 19.269 1.00 89.38 97 GLY A N 1
ATOM 741 C CA . GLY A 1 97 ? -15.386 -5.936 19.921 1.00 89.38 97 GLY A CA 1
ATOM 742 C C . GLY A 1 97 ? -14.190 -6.846 19.605 1.00 89.38 97 GLY A C 1
ATOM 743 O O . GLY A 1 97 ? -13.455 -6.669 18.632 1.00 89.38 97 GLY A O 1
ATOM 744 N N . ASN A 1 98 ? -13.990 -7.860 20.450 1.00 89.88 98 ASN A N 1
ATOM 745 C CA . ASN A 1 98 ? -12.811 -8.732 20.386 1.00 89.88 98 ASN A CA 1
ATOM 746 C C . ASN A 1 98 ? -12.700 -9.523 19.070 1.00 89.88 98 ASN A C 1
ATOM 748 O O . ASN A 1 98 ? -11.594 -9.693 18.553 1.00 89.88 98 ASN A O 1
ATOM 752 N N . GLU A 1 99 ? -13.822 -10.008 18.533 1.00 89.81 99 GLU A N 1
ATOM 753 C CA . GLU A 1 99 ? -13.841 -10.844 17.326 1.00 89.81 99 GLU A CA 1
ATOM 754 C C . GLU A 1 99 ? -13.470 -10.051 16.066 1.00 89.81 99 GLU A C 1
ATOM 756 O O . GLU A 1 99 ? -12.553 -10.443 15.335 1.00 89.81 99 GLU A O 1
ATOM 761 N N . ASP A 1 100 ? -14.116 -8.902 15.840 1.00 90.69 100 ASP A N 1
ATOM 762 C CA . ASP A 1 100 ? -13.833 -8.067 14.669 1.00 90.69 100 ASP A CA 1
ATOM 763 C C . ASP A 1 100 ? -12.458 -7.413 14.777 1.00 90.69 100 ASP A C 1
ATOM 765 O O . ASP A 1 100 ? -11.732 -7.371 13.786 1.00 90.69 100 ASP A O 1
ATOM 769 N N . PHE A 1 101 ? -12.033 -6.991 15.977 1.00 91.06 101 PHE A N 1
ATOM 770 C CA . PHE A 1 101 ? -10.674 -6.487 16.193 1.00 91.06 101 PHE A CA 1
ATOM 771 C C . PHE A 1 101 ? -9.614 -7.553 15.865 1.00 91.06 101 PHE A C 1
ATOM 773 O O . PHE A 1 101 ? -8.613 -7.273 15.200 1.00 91.06 101 PHE A O 1
ATOM 780 N N . GLY A 1 102 ? -9.839 -8.802 16.285 1.00 91.56 102 GLY A N 1
ATOM 781 C CA . GLY A 1 102 ? -8.962 -9.923 15.949 1.00 91.56 102 GLY A CA 1
ATOM 782 C C . GLY A 1 102 ? -8.929 -10.221 14.445 1.00 91.56 102 GLY A C 1
ATOM 783 O O . GLY A 1 102 ? -7.860 -10.491 13.887 1.00 91.56 102 GLY A O 1
ATOM 784 N N . THR A 1 103 ? -10.079 -10.147 13.773 1.00 92.00 103 THR A N 1
ATOM 785 C CA . THR A 1 103 ? -10.195 -10.351 12.319 1.00 92.00 103 THR A CA 1
ATOM 786 C C . THR A 1 103 ? -9.511 -9.231 11.539 1.00 92.00 103 THR A C 1
ATOM 788 O O . THR A 1 103 ? -8.726 -9.506 10.629 1.00 92.00 103 THR A O 1
ATOM 791 N N . PHE A 1 104 ? -9.715 -7.983 11.959 1.00 90.88 104 PHE A N 1
ATOM 792 C CA . PHE A 1 104 ? -9.038 -6.801 11.438 1.00 90.88 104 PHE A CA 1
ATOM 793 C C . PHE A 1 104 ? -7.515 -6.952 11.516 1.00 90.88 104 PHE A C 1
ATOM 795 O O . PHE A 1 104 ? -6.823 -6.809 10.507 1.00 90.88 104 PHE A O 1
ATOM 802 N N . HIS A 1 105 ? -6.986 -7.347 12.677 1.00 92.00 105 HIS A N 1
ATOM 803 C CA . HIS A 1 105 ? -5.548 -7.544 12.852 1.00 92.00 105 HIS A CA 1
ATOM 804 C C . HIS A 1 105 ? -4.978 -8.632 11.921 1.00 92.00 105 HIS A C 1
ATOM 806 O O . HIS A 1 105 ? -3.932 -8.442 11.297 1.00 92.00 105 HIS A O 1
ATOM 812 N N . LYS A 1 106 ? -5.677 -9.764 11.760 1.00 92.00 106 LYS A N 1
ATOM 813 C CA . LYS A 1 106 ? -5.264 -10.827 10.822 1.00 92.00 106 LYS A CA 1
ATOM 814 C C . LYS A 1 106 ? -5.275 -10.350 9.368 1.00 92.00 106 LYS A C 1
ATOM 816 O O . LYS A 1 106 ? -4.381 -10.707 8.597 1.00 92.00 106 LYS A O 1
ATOM 821 N N . ALA A 1 107 ? -6.267 -9.552 8.985 1.00 91.50 107 ALA A N 1
ATOM 822 C CA . ALA A 1 107 ? -6.359 -9.001 7.641 1.00 91.50 107 ALA A CA 1
ATOM 823 C C . ALA A 1 107 ? -5.246 -7.966 7.371 1.00 91.50 107 ALA A C 1
ATOM 825 O O . ALA A 1 107 ? -4.604 -8.033 6.323 1.00 91.50 107 ALA A O 1
ATOM 826 N N . LEU A 1 108 ? -4.900 -7.118 8.347 1.00 93.25 108 LEU A N 1
ATOM 827 C CA . LEU A 1 108 ? -3.729 -6.230 8.274 1.00 93.25 108 LEU A CA 1
ATOM 828 C C . LEU A 1 108 ? -2.418 -6.996 8.061 1.00 93.25 108 LEU A C 1
ATOM 830 O O . LEU A 1 108 ? -1.633 -6.658 7.175 1.00 93.25 108 LEU A O 1
ATOM 834 N N . GLN A 1 109 ? -2.191 -8.067 8.829 1.00 93.75 109 GLN A N 1
ATOM 835 C CA . GLN A 1 109 ? -1.015 -8.927 8.655 1.00 93.75 109 GLN A CA 1
ATOM 836 C C . GLN A 1 109 ? -0.939 -9.514 7.241 1.00 93.75 109 GLN A C 1
ATOM 838 O O . GLN A 1 109 ? 0.150 -9.704 6.694 1.00 93.75 109 GLN A O 1
ATOM 843 N N . ARG A 1 110 ? -2.089 -9.828 6.635 1.00 93.88 110 ARG A N 1
ATOM 844 C CA . ARG A 1 110 ? -2.155 -10.349 5.268 1.00 93.88 110 ARG A CA 1
ATOM 845 C C . ARG A 1 110 ? -1.737 -9.285 4.249 1.00 93.88 110 ARG A C 1
ATOM 847 O O . ARG A 1 110 ? -0.880 -9.584 3.417 1.00 93.88 110 ARG A O 1
ATOM 854 N N . VAL A 1 111 ? -2.232 -8.050 4.377 1.00 94.38 111 VAL A N 1
ATOM 855 C CA . VAL A 1 111 ? -1.800 -6.905 3.549 1.00 94.38 111 VAL A CA 1
ATOM 856 C C . VAL A 1 111 ? -0.292 -6.682 3.678 1.00 94.38 111 VAL A C 1
ATOM 858 O O . VAL A 1 111 ? 0.417 -6.658 2.670 1.00 94.38 111 VAL A O 1
ATOM 861 N N . GLN A 1 112 ? 0.225 -6.618 4.908 1.00 94.88 112 GLN A N 1
ATOM 862 C CA . GLN A 1 112 ? 1.655 -6.438 5.177 1.00 94.88 112 GLN A CA 1
ATOM 863 C C . GLN A 1 112 ? 2.507 -7.529 4.509 1.00 94.88 112 GLN A C 1
ATOM 865 O O . GLN A 1 112 ? 3.500 -7.231 3.845 1.00 94.88 112 GLN A O 1
ATOM 870 N N . LYS A 1 113 ? 2.104 -8.802 4.621 1.00 94.50 113 LYS A N 1
ATOM 871 C CA . LYS A 1 113 ? 2.806 -9.926 3.977 1.00 94.50 113 LYS A CA 1
ATOM 872 C C . LYS A 1 113 ? 2.827 -9.804 2.453 1.00 94.50 113 LYS A C 1
ATOM 874 O O . LYS A 1 113 ? 3.833 -10.148 1.831 1.00 94.50 113 LYS A 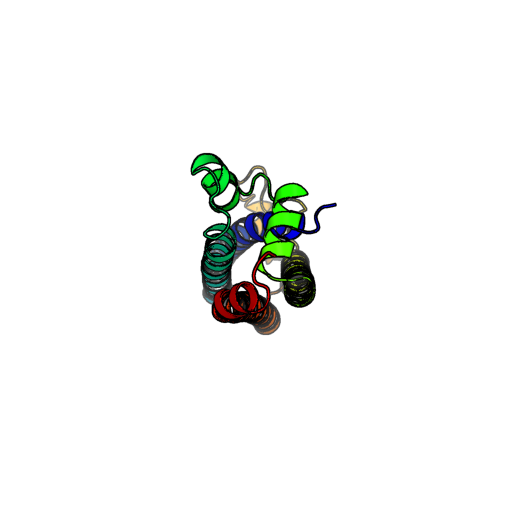O 1
ATOM 879 N N . ARG A 1 114 ? 1.744 -9.324 1.836 1.00 93.62 114 ARG A N 1
ATOM 880 C CA . ARG A 1 114 ? 1.672 -9.130 0.378 1.00 93.62 114 ARG A CA 1
ATOM 881 C C . ARG A 1 114 ? 2.532 -7.968 -0.103 1.00 93.62 114 ARG A C 1
ATOM 883 O O . ARG A 1 114 ? 3.213 -8.117 -1.119 1.00 93.62 114 ARG A O 1
ATOM 890 N N . LEU A 1 115 ? 2.573 -6.874 0.657 1.00 93.62 115 LEU A N 1
ATOM 891 C CA . LEU A 1 115 ? 3.489 -5.759 0.410 1.00 93.62 115 LEU A CA 1
ATOM 892 C C . LEU A 1 115 ? 4.949 -6.209 0.517 1.00 93.62 115 LEU A C 1
ATOM 894 O O . LEU A 1 115 ? 5.725 -5.983 -0.407 1.00 93.62 115 LEU A O 1
ATOM 898 N N . ALA A 1 116 ? 5.306 -6.959 1.561 1.00 93.06 116 ALA A N 1
ATOM 899 C CA . ALA A 1 116 ? 6.649 -7.524 1.698 1.00 93.06 116 ALA A CA 1
ATOM 900 C C . ALA A 1 116 ? 7.002 -8.476 0.537 1.00 93.06 116 ALA A C 1
ATOM 902 O O . ALA A 1 116 ? 8.118 -8.462 0.014 1.00 93.06 116 ALA A O 1
ATOM 903 N N . LEU A 1 117 ? 6.041 -9.290 0.080 1.00 91.19 117 LEU A N 1
ATOM 904 C CA . LEU A 1 117 ? 6.217 -10.133 -1.103 1.00 91.19 117 LEU A CA 1
ATOM 905 C C . LEU A 1 117 ? 6.413 -9.300 -2.378 1.00 91.19 117 LEU A C 1
ATOM 907 O O . LEU A 1 117 ? 7.206 -9.686 -3.235 1.00 91.19 117 LEU A O 1
ATOM 911 N N . MET A 1 118 ? 5.693 -8.186 -2.523 1.00 89.81 118 MET A N 1
ATOM 912 C CA . MET A 1 118 ? 5.857 -7.265 -3.645 1.00 89.81 118 MET A CA 1
ATOM 913 C C . MET A 1 118 ? 7.255 -6.652 -3.641 1.00 89.81 118 MET A C 1
ATOM 915 O O . MET A 1 118 ? 7.941 -6.768 -4.653 1.00 89.81 118 MET A O 1
ATOM 919 N N . ALA A 1 119 ? 7.697 -6.105 -2.507 1.00 90.75 119 ALA A N 1
ATOM 920 C CA . ALA A 1 119 ? 9.028 -5.528 -2.347 1.00 90.75 119 ALA A CA 1
ATOM 921 C C . ALA A 1 119 ? 10.127 -6.534 -2.715 1.00 90.75 119 ALA A C 1
ATOM 923 O O . ALA A 1 119 ? 11.001 -6.248 -3.531 1.00 90.75 119 ALA A O 1
ATOM 924 N N . ARG A 1 120 ? 10.012 -7.775 -2.224 1.00 89.12 120 ARG A N 1
ATOM 925 C CA . ARG A 1 120 ? 10.929 -8.868 -2.579 1.00 89.12 120 ARG A CA 1
ATOM 926 C C . ARG A 1 120 ? 10.930 -9.196 -4.071 1.00 89.12 120 ARG A C 1
ATOM 928 O O . ARG A 1 120 ? 11.997 -9.382 -4.649 1.00 89.12 120 ARG A O 1
ATOM 935 N N . LYS A 1 121 ? 9.757 -9.281 -4.709 1.00 85.12 121 LYS A N 1
ATOM 936 C CA . LYS A 1 121 ? 9.642 -9.573 -6.153 1.00 85.12 121 LYS A CA 1
ATOM 937 C C . LYS A 1 121 ? 10.175 -8.436 -7.025 1.00 85.12 121 LYS A C 1
ATOM 939 O O . LYS A 1 121 ? 10.737 -8.701 -8.080 1.00 85.12 121 LYS A O 1
ATOM 944 N N . LEU A 1 122 ? 9.999 -7.197 -6.577 1.00 85.50 122 LEU A N 1
ATOM 945 C CA . LEU A 1 122 ? 10.578 -6.005 -7.190 1.00 85.50 122 LEU A CA 1
ATOM 946 C C . LEU A 1 122 ? 12.047 -5.808 -6.799 1.00 85.50 122 LEU A C 1
ATOM 948 O O . LEU A 1 122 ? 12.657 -4.852 -7.251 1.00 85.50 122 LEU A O 1
ATOM 952 N N . ARG A 1 123 ? 12.627 -6.694 -5.976 1.00 88.12 123 ARG A N 1
ATOM 953 C CA . ARG A 1 123 ? 14.014 -6.611 -5.492 1.00 88.12 123 ARG A CA 1
ATOM 954 C C . ARG A 1 123 ? 14.358 -5.235 -4.922 1.00 88.12 123 ARG A C 1
ATOM 956 O O . ARG A 1 123 ? 15.447 -4.725 -5.176 1.00 88.12 123 ARG A O 1
ATOM 963 N N . LEU A 1 124 ? 13.408 -4.651 -4.198 1.00 90.25 124 LEU A N 1
ATOM 964 C CA . LEU A 1 124 ? 13.629 -3.388 -3.515 1.00 90.25 124 LEU A CA 1
ATOM 965 C C . LEU A 1 124 ? 14.688 -3.573 -2.427 1.00 90.25 124 LEU A C 1
ATOM 967 O O . LEU A 1 124 ? 14.838 -4.666 -1.870 1.00 90.25 124 LEU A O 1
ATOM 971 N N . GLN A 1 125 ? 15.411 -2.498 -2.162 1.00 91.00 125 GLN A N 1
ATOM 972 C CA . GLN A 1 125 ? 16.329 -2.366 -1.044 1.00 91.00 125 GLN A CA 1
ATOM 973 C C . GLN A 1 125 ? 15.540 -2.288 0.276 1.00 91.00 125 GLN A C 1
ATOM 975 O O . GLN A 1 125 ? 14.304 -2.257 0.279 1.00 91.00 125 GLN A O 1
ATOM 980 N N . ASP A 1 126 ? 16.244 -2.273 1.407 1.00 88.75 126 ASP A N 1
ATOM 981 C CA . ASP A 1 126 ? 15.611 -2.239 2.735 1.00 88.75 126 ASP A CA 1
ATOM 982 C C . ASP A 1 126 ? 14.795 -0.953 2.969 1.00 88.75 126 ASP A C 1
ATOM 984 O O . ASP A 1 126 ? 13.813 -0.967 3.710 1.00 88.75 126 ASP A O 1
ATOM 988 N N . ASP A 1 127 ? 15.147 0.134 2.280 1.00 89.31 127 ASP A N 1
ATOM 989 C CA . ASP A 1 127 ? 14.421 1.410 2.254 1.00 89.31 127 ASP A CA 1
ATOM 990 C C . ASP A 1 127 ? 13.262 1.441 1.235 1.00 89.31 127 ASP A C 1
ATOM 992 O O . ASP A 1 127 ? 12.659 2.487 0.997 1.00 89.31 127 ASP A O 1
ATOM 996 N N . LEU A 1 128 ? 12.938 0.289 0.635 1.00 90.38 128 LEU A N 1
ATOM 997 C CA . LEU A 1 128 ? 11.930 0.113 -0.411 1.00 90.38 128 LEU A CA 1
ATOM 998 C C . LEU A 1 128 ? 12.216 0.874 -1.716 1.00 90.38 128 LEU A C 1
ATOM 1000 O O . LEU A 1 128 ? 11.315 1.033 -2.541 1.00 90.38 128 LEU A O 1
ATOM 1004 N N . THR A 1 129 ? 13.463 1.273 -1.968 1.00 92.44 129 THR A N 1
ATOM 1005 C CA . THR A 1 129 ? 13.866 1.840 -3.262 1.00 92.44 129 THR A CA 1
ATOM 1006 C C . THR A 1 129 ? 14.335 0.753 -4.243 1.00 92.44 129 THR A C 1
ATOM 1008 O O . THR A 1 129 ? 14.791 -0.319 -3.834 1.00 92.44 129 THR A O 1
ATOM 1011 N N . PRO A 1 130 ? 14.232 0.969 -5.565 1.00 91.31 130 PRO A N 1
ATOM 1012 C CA . PRO A 1 130 ? 14.860 0.110 -6.563 1.00 91.31 130 PRO A CA 1
ATOM 1013 C C . PRO A 1 130 ? 16.387 0.038 -6.391 1.00 91.31 130 PRO A C 1
ATOM 1015 O O . PRO A 1 130 ? 17.005 1.025 -6.006 1.00 91.31 130 PRO A O 1
ATOM 1018 N N . PRO A 1 131 ? 17.036 -1.075 -6.774 1.00 90.25 131 PRO A N 1
ATOM 1019 C CA . PRO A 1 131 ? 18.472 -1.297 -6.554 1.00 90.25 131 PRO A CA 1
ATOM 1020 C C . PRO A 1 131 ? 19.393 -0.390 -7.389 1.00 90.25 131 PRO A C 1
ATOM 1022 O O . PRO A 1 131 ? 20.606 -0.384 -7.190 1.00 90.25 131 PRO A O 1
ATOM 1025 N N . PHE A 1 132 ? 18.833 0.345 -8.351 1.00 89.62 132 PHE A N 1
ATOM 1026 C CA . PHE A 1 132 ? 19.540 1.348 -9.148 1.00 89.62 132 PHE A CA 1
ATOM 1027 C C . PHE A 1 132 ? 19.383 2.775 -8.596 1.00 89.62 132 PHE A C 1
ATOM 1029 O O . PHE A 1 132 ? 19.824 3.722 -9.241 1.00 89.62 132 PHE A O 1
ATOM 1036 N N . MET A 1 133 ? 18.751 2.944 -7.431 1.00 90.31 133 MET A N 1
ATOM 1037 C CA . MET A 1 133 ? 18.673 4.225 -6.731 1.00 90.31 133 MET A CA 1
ATOM 1038 C C . MET A 1 133 ? 19.801 4.345 -5.704 1.00 90.31 133 MET A C 1
ATOM 1040 O O . MET A 1 133 ? 20.099 3.396 -4.977 1.00 90.31 133 MET A O 1
ATOM 1044 N N . GLN A 1 134 ? 20.393 5.533 -5.623 1.00 87.56 134 GLN A N 1
ATOM 1045 C CA . GLN A 1 134 ? 21.350 5.929 -4.596 1.00 87.56 134 GLN A CA 1
ATOM 1046 C C . GLN A 1 134 ? 21.023 7.356 -4.146 1.00 87.56 134 GLN A C 1
ATOM 1048 O O . GLN A 1 134 ? 20.911 8.247 -4.980 1.00 87.56 134 GLN A O 1
ATOM 1053 N N . ASP A 1 135 ? 20.825 7.569 -2.842 1.00 84.75 135 ASP A N 1
ATOM 1054 C CA . ASP A 1 135 ? 20.493 8.883 -2.264 1.00 84.75 135 ASP A CA 1
ATOM 1055 C C . ASP A 1 135 ? 19.298 9.576 -2.959 1.00 84.75 135 ASP A C 1
ATOM 1057 O O . ASP A 1 135 ? 19.300 10.781 -3.199 1.00 84.75 135 ASP A O 1
ATOM 1061 N N . ASN A 1 136 ? 18.264 8.797 -3.313 1.00 80.38 136 ASN A N 1
ATOM 1062 C CA . ASN A 1 136 ? 17.090 9.223 -4.095 1.00 80.38 136 ASN A CA 1
ATOM 1063 C C . ASN A 1 136 ? 17.377 9.711 -5.528 1.00 80.38 136 ASN A C 1
ATOM 1065 O O . ASN A 1 136 ? 16.486 10.250 -6.185 1.00 80.38 136 ASN A O 1
ATOM 1069 N N . VAL A 1 137 ? 18.573 9.455 -6.054 1.00 86.06 137 VAL A N 1
ATOM 1070 C CA . VAL A 1 137 ? 18.955 9.720 -7.444 1.00 86.06 137 VAL A CA 1
ATOM 1071 C C . VAL A 1 137 ? 19.144 8.397 -8.186 1.00 86.06 137 VAL A C 1
ATOM 1073 O O . VAL A 1 137 ? 19.682 7.432 -7.644 1.00 86.06 137 VAL A O 1
ATOM 1076 N N . ALA A 1 138 ? 18.671 8.324 -9.430 1.00 86.38 138 ALA A N 1
ATOM 1077 C CA . ALA A 1 138 ? 18.894 7.153 -10.270 1.00 86.38 138 ALA A CA 1
ATOM 1078 C C . ALA A 1 138 ? 20.352 7.125 -10.752 1.00 86.38 138 ALA A C 1
ATOM 1080 O O . ALA A 1 138 ? 20.794 8.030 -11.460 1.00 86.38 138 ALA A O 1
ATOM 1081 N N . ASP A 1 139 ? 21.085 6.069 -10.405 1.00 90.81 139 ASP A N 1
ATOM 1082 C CA . ASP A 1 139 ? 22.402 5.788 -10.970 1.00 90.81 139 ASP A CA 1
ATOM 1083 C C . ASP A 1 139 ? 22.205 5.181 -12.368 1.00 90.81 139 ASP A C 1
ATOM 1085 O O . ASP A 1 139 ? 21.727 4.054 -12.528 1.00 90.81 139 ASP A O 1
ATOM 1089 N N . GLU A 1 140 ? 22.538 5.959 -13.398 1.00 87.56 140 GLU A N 1
ATOM 1090 C CA . GLU A 1 140 ? 22.345 5.587 -14.800 1.00 87.56 140 GLU A CA 1
ATOM 1091 C C . GLU A 1 140 ? 23.123 4.334 -15.216 1.00 87.56 140 GLU A C 1
ATOM 1093 O O . GLU A 1 140 ? 22.643 3.565 -16.056 1.00 87.56 140 GLU A O 1
ATOM 1098 N N . GLU A 1 141 ? 24.308 4.103 -14.645 1.00 86.75 141 GLU A N 1
ATOM 1099 C CA . GLU A 1 141 ? 25.101 2.912 -14.947 1.00 86.75 141 GLU A CA 1
ATOM 1100 C C . GLU A 1 141 ? 24.456 1.683 -14.313 1.00 86.75 141 GLU A C 1
ATOM 1102 O O . GLU A 1 141 ? 24.131 0.727 -15.025 1.00 86.75 141 GLU A O 1
ATOM 1107 N N . ARG A 1 142 ? 24.127 1.744 -13.017 1.00 87.75 142 ARG A N 1
ATOM 1108 C CA . ARG A 1 142 ? 23.420 0.650 -12.325 1.00 87.75 142 ARG A CA 1
ATOM 1109 C C . ARG A 1 142 ? 22.067 0.355 -12.950 1.00 87.75 142 ARG A C 1
ATOM 1111 O O . ARG A 1 142 ? 21.676 -0.807 -13.053 1.00 87.75 142 ARG A O 1
ATOM 1118 N N . ARG A 1 143 ? 21.344 1.385 -13.394 1.00 87.31 143 ARG A N 1
ATOM 1119 C CA . ARG A 1 143 ? 20.053 1.242 -14.075 1.00 87.31 143 ARG A CA 1
ATOM 1120 C C . ARG A 1 143 ? 20.209 0.479 -15.387 1.00 87.31 143 ARG A C 1
ATOM 1122 O O . ARG A 1 143 ? 19.472 -0.480 -15.632 1.00 87.31 143 ARG A O 1
ATOM 1129 N N . LYS A 1 144 ? 21.197 0.850 -16.209 1.00 83.94 144 LYS A N 1
ATOM 1130 C CA . LYS A 1 144 ? 21.516 0.134 -17.454 1.00 83.94 144 LYS A CA 1
ATOM 1131 C C . LYS A 1 144 ? 21.918 -1.307 -17.177 1.00 83.94 144 LYS A C 1
ATOM 1133 O O . LYS A 1 144 ? 21.382 -2.203 -17.822 1.00 83.94 144 LYS A O 1
ATOM 1138 N N . GLU A 1 145 ? 22.802 -1.550 -16.215 1.00 85.38 145 GLU A N 1
ATOM 1139 C CA . GLU A 1 145 ? 23.235 -2.900 -15.839 1.00 85.38 145 GLU A CA 1
ATOM 1140 C C . GLU A 1 145 ? 22.074 -3.765 -15.338 1.00 85.38 145 GLU A C 1
ATOM 1142 O O . GLU A 1 145 ? 21.918 -4.924 -15.751 1.00 85.38 145 GLU A O 1
ATOM 1147 N N . PHE A 1 146 ? 21.214 -3.185 -14.497 1.00 86.25 146 PHE A N 1
ATOM 1148 C CA . PHE A 1 146 ? 20.031 -3.841 -13.966 1.00 86.25 146 PHE A CA 1
ATOM 1149 C C . PHE A 1 146 ? 19.124 -4.323 -15.099 1.00 86.25 146 PHE A C 1
ATOM 1151 O O . PHE A 1 146 ? 18.790 -5.506 -15.166 1.00 86.25 146 PHE A O 1
ATOM 1158 N N . PHE A 1 147 ? 18.773 -3.456 -16.048 1.00 83.12 147 PHE A N 1
ATOM 1159 C CA . PHE A 1 147 ? 17.897 -3.853 -17.147 1.00 83.12 147 PHE A CA 1
ATOM 1160 C C . PHE A 1 147 ? 18.613 -4.646 -18.256 1.00 83.12 147 PHE A C 1
ATOM 1162 O O . PHE A 1 147 ? 17.977 -5.451 -18.942 1.00 83.12 147 PHE A O 1
ATOM 1169 N N . ALA A 1 148 ? 19.931 -4.507 -18.426 1.00 79.81 148 ALA A N 1
ATOM 1170 C CA . ALA A 1 148 ? 20.712 -5.283 -19.392 1.00 79.81 148 ALA A CA 1
ATOM 1171 C C . ALA A 1 148 ? 20.804 -6.765 -19.006 1.00 79.81 148 ALA A C 1
ATOM 1173 O O . ALA A 1 148 ? 20.814 -7.637 -19.878 1.00 79.81 148 ALA A O 1
ATOM 1174 N N . SER A 1 149 ? 20.790 -7.092 -17.717 1.00 79.94 149 SER A N 1
ATOM 1175 C CA . SER A 1 149 ? 20.835 -8.479 -17.262 1.00 79.94 149 SER A CA 1
ATOM 1176 C C . SER A 1 149 ? 19.515 -9.208 -17.501 1.00 79.94 149 SER A C 1
ATOM 1178 O O . SER A 1 149 ? 18.482 -8.920 -16.896 1.00 79.94 149 SER A O 1
ATOM 1180 N N . TRP A 1 150 ? 19.560 -10.257 -18.322 1.00 70.44 150 TRP A N 1
ATOM 1181 C CA . TRP A 1 150 ? 18.435 -11.182 -18.504 1.00 70.44 150 TRP A CA 1
ATOM 1182 C C . TRP A 1 150 ? 17.952 -11.786 -17.168 1.00 70.44 150 TRP A C 1
ATOM 1184 O O . TRP A 1 150 ? 16.754 -11.999 -16.973 1.00 70.44 150 TRP A O 1
ATOM 1194 N N . ARG A 1 151 ? 18.877 -12.013 -16.218 1.00 66.44 151 ARG A N 1
ATOM 1195 C CA . ARG A 1 151 ? 18.553 -12.549 -14.889 1.00 66.44 151 ARG A CA 1
ATOM 1196 C C . ARG A 1 151 ? 17.743 -11.545 -14.078 1.00 66.44 151 ARG A C 1
ATOM 1198 O O . ARG A 1 151 ? 16.783 -11.953 -13.438 1.00 66.44 151 ARG A O 1
ATOM 1205 N N . TYR A 1 152 ? 18.079 -10.254 -14.125 1.00 66.56 152 TYR A N 1
ATOM 1206 C CA . TYR A 1 152 ? 17.297 -9.202 -13.464 1.00 66.56 152 TYR A CA 1
ATOM 1207 C C . TYR A 1 152 ? 15.977 -8.928 -14.194 1.00 66.56 152 TYR A C 1
ATOM 1209 O O . TYR A 1 152 ? 14.975 -8.695 -13.533 1.00 66.56 152 TYR A O 1
ATOM 1217 N N . ARG A 1 153 ? 15.906 -9.097 -15.521 1.00 65.75 153 ARG A N 1
ATOM 1218 C CA . ARG A 1 153 ? 14.626 -9.057 -16.250 1.00 65.75 153 ARG A CA 1
ATOM 1219 C C . ARG A 1 153 ? 13.665 -10.176 -15.820 1.00 65.75 153 ARG A C 1
ATOM 1221 O O . ARG A 1 153 ? 12.472 -9.951 -15.667 1.00 65.75 153 ARG A O 1
ATOM 1228 N N . ILE A 1 154 ? 14.155 -11.387 -15.567 1.00 58.75 154 ILE A N 1
ATOM 1229 C CA . ILE A 1 154 ? 13.286 -12.492 -15.119 1.00 58.75 154 ILE A CA 1
ATOM 1230 C C . ILE A 1 154 ? 13.021 -12.457 -13.616 1.00 58.75 154 ILE A C 1
ATOM 1232 O O . ILE A 1 154 ? 11.885 -12.659 -13.188 1.00 58.75 154 ILE A O 1
ATOM 1236 N N . ALA A 1 155 ? 14.057 -12.217 -12.812 1.00 54.47 155 ALA A N 1
ATOM 1237 C CA . ALA A 1 155 ? 13.972 -12.246 -11.355 1.00 54.47 155 ALA A CA 1
ATOM 1238 C C . ALA A 1 155 ? 13.422 -10.944 -10.753 1.00 54.47 155 ALA A C 1
ATOM 1240 O O . ALA A 1 155 ? 12.794 -10.996 -9.705 1.00 54.47 155 ALA A O 1
ATOM 1241 N N . GLY A 1 156 ? 13.643 -9.800 -11.405 1.00 56.06 156 GLY A N 1
ATOM 1242 C CA . GLY A 1 156 ? 13.116 -8.477 -11.042 1.00 56.06 156 GLY A CA 1
ATOM 1243 C C . GLY A 1 156 ? 11.709 -8.212 -11.571 1.00 56.06 156 GLY A C 1
ATOM 1244 O O . GLY A 1 156 ? 11.264 -7.071 -11.582 1.00 56.06 156 GLY A O 1
ATOM 1245 N N . GLY A 1 157 ? 10.997 -9.255 -12.008 1.00 55.00 157 GLY A N 1
ATOM 1246 C CA . GLY A 1 157 ? 9.548 -9.147 -12.033 1.00 55.00 157 GLY A CA 1
ATOM 1247 C C . GLY A 1 157 ? 8.910 -8.642 -13.321 1.00 55.00 157 GLY A C 1
ATOM 1248 O O . GLY A 1 157 ? 7.749 -8.254 -13.310 1.00 55.00 157 GLY A O 1
ATOM 1249 N N . PHE A 1 158 ? 9.556 -8.771 -14.481 1.00 64.69 158 PHE A N 1
ATOM 1250 C CA . PHE A 1 158 ? 8.860 -8.524 -15.758 1.00 64.69 158 PHE A CA 1
ATOM 1251 C C . PHE A 1 158 ? 7.774 -9.564 -16.086 1.00 64.69 158 PHE A C 1
ATOM 1253 O O . PHE A 1 158 ? 7.183 -9.562 -17.164 1.00 64.69 158 PHE A O 1
ATOM 1260 N N . ASN A 1 159 ? 7.462 -10.456 -15.142 1.00 72.81 159 ASN A N 1
ATOM 1261 C CA . ASN A 1 159 ? 6.249 -11.251 -15.166 1.00 72.81 159 ASN A CA 1
ATOM 1262 C C . ASN A 1 159 ? 5.060 -10.383 -14.722 1.00 72.81 159 ASN A C 1
ATOM 1264 O O . ASN A 1 159 ? 4.586 -10.502 -13.590 1.00 72.81 159 ASN A O 1
ATOM 1268 N N . ALA A 1 160 ? 4.596 -9.522 -15.632 1.00 73.38 160 ALA A N 1
ATOM 1269 C CA . ALA A 1 160 ? 3.473 -8.604 -15.436 1.00 73.38 160 ALA A CA 1
ATOM 1270 C C . ALA A 1 160 ? 2.294 -9.271 -14.708 1.00 73.38 160 ALA A C 1
ATOM 1272 O O . ALA A 1 160 ? 1.824 -8.758 -13.697 1.00 73.38 160 ALA A O 1
ATOM 1273 N N . ALA A 1 161 ? 1.916 -10.485 -15.124 1.00 78.56 161 ALA A N 1
ATOM 1274 C CA . ALA A 1 161 ? 0.822 -11.244 -14.522 1.00 78.56 161 ALA A CA 1
ATOM 1275 C C . ALA A 1 161 ? 1.026 -11.528 -13.020 1.00 78.56 161 ALA A C 1
ATOM 1277 O O . ALA A 1 161 ? 0.082 -11.447 -12.235 1.00 78.56 161 ALA A O 1
ATOM 1278 N N . LYS A 1 162 ? 2.254 -11.837 -12.579 1.00 82.12 162 LYS A N 1
ATOM 1279 C CA . LYS A 1 162 ? 2.552 -12.075 -11.154 1.00 82.12 162 LYS A CA 1
ATOM 1280 C C . LYS A 1 162 ? 2.503 -10.798 -10.315 1.00 82.12 162 LYS A C 1
ATOM 1282 O O . LYS A 1 162 ? 2.174 -10.899 -9.131 1.00 82.12 162 LYS A O 1
ATOM 1287 N N . HIS A 1 163 ? 2.865 -9.647 -10.881 1.00 81.38 163 HIS A N 1
ATOM 1288 C CA . HIS A 1 163 ? 2.788 -8.361 -10.181 1.00 81.38 163 HIS A CA 1
ATOM 1289 C C . HIS A 1 163 ? 1.356 -7.844 -10.142 1.00 81.38 163 HIS A C 1
ATOM 1291 O O . HIS A 1 163 ? 0.884 -7.492 -9.067 1.00 81.38 163 HIS A O 1
ATOM 1297 N N . GLN A 1 164 ? 0.639 -7.934 -11.263 1.00 85.12 164 GLN A N 1
ATOM 1298 C CA . GLN A 1 164 ? -0.784 -7.607 -11.357 1.00 85.12 164 GLN A CA 1
ATOM 1299 C C . GLN A 1 164 ? -1.600 -8.441 -10.375 1.00 85.12 164 GLN A C 1
ATOM 1301 O O . GLN A 1 164 ? -2.397 -7.895 -9.621 1.00 85.12 164 GLN A O 1
ATOM 1306 N N . ARG A 1 165 ? -1.335 -9.751 -10.292 1.00 88.56 165 ARG A N 1
ATOM 1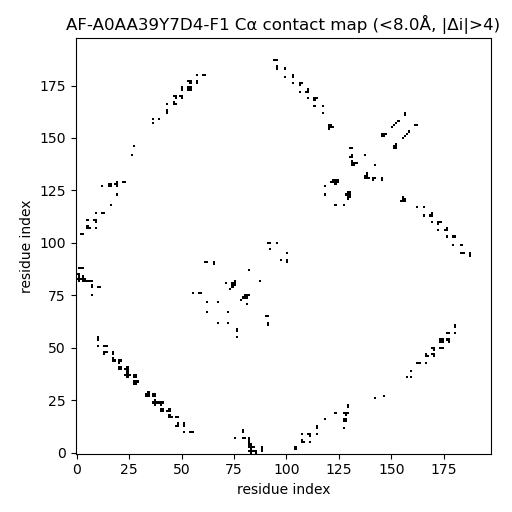307 C CA . ARG A 1 165 ? -1.973 -10.614 -9.293 1.00 88.56 165 ARG A CA 1
ATOM 1308 C C . ARG A 1 165 ? -1.677 -10.166 -7.861 1.00 88.56 165 ARG A C 1
ATOM 1310 O O . ARG A 1 165 ? -2.582 -10.181 -7.040 1.00 88.56 165 ARG A O 1
ATOM 1317 N N . ASN A 1 166 ? -0.442 -9.761 -7.554 1.00 88.94 166 ASN A N 1
ATOM 1318 C CA . ASN A 1 166 ? -0.105 -9.287 -6.210 1.00 88.94 166 ASN A CA 1
ATOM 1319 C C . ASN A 1 166 ? -0.815 -7.959 -5.881 1.00 88.94 166 ASN A C 1
ATOM 1321 O O . ASN A 1 166 ? -1.438 -7.867 -4.830 1.00 88.94 166 ASN A O 1
ATOM 1325 N N . CYS A 1 167 ? -0.803 -6.973 -6.789 1.00 88.44 167 CYS A N 1
ATOM 1326 C CA . CYS A 1 167 ? -1.559 -5.725 -6.616 1.00 88.44 167 CYS A CA 1
ATOM 1327 C C . CYS A 1 167 ? -3.061 -5.982 -6.443 1.00 88.44 167 CYS A C 1
ATOM 1329 O O . CYS A 1 167 ? -3.665 -5.444 -5.519 1.00 88.44 167 CYS A O 1
ATOM 1331 N N . ALA A 1 168 ? -3.655 -6.846 -7.269 1.00 89.75 168 ALA A N 1
ATOM 1332 C CA . ALA A 1 168 ? -5.067 -7.209 -7.161 1.00 89.75 168 ALA A CA 1
ATOM 1333 C C . ALA A 1 168 ? -5.389 -7.890 -5.821 1.00 89.75 168 ALA A C 1
ATOM 1335 O O . ALA A 1 168 ? -6.423 -7.622 -5.214 1.00 89.75 168 ALA A O 1
ATOM 1336 N N . GLU A 1 169 ? -4.494 -8.749 -5.334 1.00 92.81 169 GLU A N 1
ATOM 1337 C CA . GLU A 1 169 ? -4.639 -9.399 -4.036 1.00 92.81 169 GLU A CA 1
ATOM 1338 C C . GLU A 1 169 ? -4.475 -8.408 -2.864 1.00 92.81 169 GLU A C 1
ATOM 1340 O O . GLU A 1 169 ? -5.209 -8.520 -1.886 1.00 92.81 169 GLU A O 1
ATOM 1345 N N . ILE A 1 170 ? -3.578 -7.416 -2.961 1.00 93.38 170 ILE A N 1
ATOM 1346 C CA . ILE A 1 170 ? -3.474 -6.315 -1.982 1.00 93.38 170 ILE A CA 1
ATOM 1347 C C . ILE A 1 170 ? -4.761 -5.492 -1.972 1.00 93.38 170 ILE A C 1
ATOM 1349 O O . ILE A 1 170 ? -5.334 -5.276 -0.908 1.00 93.38 170 ILE A O 1
ATOM 1353 N N . TYR A 1 171 ? -5.243 -5.082 -3.146 1.00 93.00 171 TYR A N 1
ATOM 1354 C CA . TYR A 1 171 ? -6.488 -4.332 -3.276 1.00 93.00 171 TYR A CA 1
ATOM 1355 C C . TYR A 1 171 ? -7.672 -5.102 -2.680 1.00 93.00 171 TYR A C 1
ATOM 1357 O O . TYR A 1 171 ? -8.444 -4.545 -1.903 1.00 93.00 171 TYR A O 1
ATOM 1365 N N . SER A 1 172 ? -7.793 -6.395 -2.995 1.00 93.38 172 SER A N 1
ATOM 1366 C CA . SER A 1 172 ? -8.841 -7.256 -2.441 1.00 93.38 172 SER A CA 1
ATOM 1367 C C . SER A 1 172 ? -8.782 -7.318 -0.917 1.00 93.38 172 SER A C 1
ATOM 1369 O O . SER A 1 172 ? -9.830 -7.303 -0.278 1.00 93.38 172 SER A O 1
ATOM 1371 N N . ASP A 1 173 ? -7.590 -7.397 -0.329 1.00 93.31 173 ASP A N 1
ATOM 1372 C CA . ASP A 1 173 ? -7.431 -7.467 1.125 1.00 93.31 173 ASP A CA 1
ATOM 1373 C C . ASP A 1 173 ? -7.766 -6.134 1.800 1.00 93.31 173 ASP A C 1
ATOM 1375 O O . 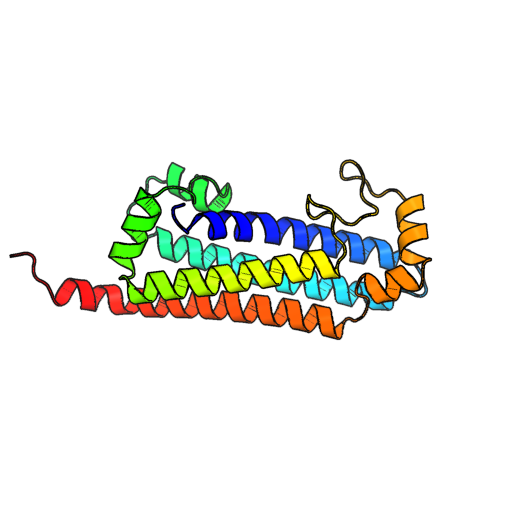ASP A 1 173 ? -8.448 -6.116 2.823 1.00 93.31 173 ASP A O 1
ATOM 1379 N N . VAL A 1 174 ? -7.342 -5.013 1.208 1.00 93.94 174 VAL A N 1
ATOM 1380 C CA . VAL A 1 174 ? -7.715 -3.672 1.679 1.00 93.94 174 VAL A CA 1
ATOM 1381 C C . VAL A 1 174 ? -9.223 -3.457 1.567 1.00 93.94 174 VAL A C 1
ATOM 1383 O O . VAL A 1 174 ? -9.833 -2.899 2.475 1.00 93.94 174 VAL A O 1
ATOM 1386 N N . ARG A 1 175 ? -9.851 -3.935 0.490 1.00 93.88 175 ARG A N 1
ATOM 1387 C CA . ARG A 1 175 ? -11.303 -3.855 0.326 1.00 93.88 175 ARG A CA 1
ATOM 1388 C C . ARG A 1 175 ? -12.046 -4.701 1.354 1.00 93.88 175 ARG A C 1
ATOM 1390 O O . ARG A 1 175 ? -12.980 -4.211 1.968 1.00 93.88 175 ARG A O 1
ATOM 1397 N N . GLN A 1 176 ? -11.585 -5.922 1.611 1.00 91.88 176 GLN A N 1
ATOM 1398 C CA . GLN A 1 176 ? -12.145 -6.765 2.671 1.00 91.88 176 GLN A CA 1
ATOM 1399 C C . GLN A 1 176 ? -12.002 -6.125 4.057 1.00 91.88 176 GLN A C 1
ATOM 1401 O O . GLN A 1 176 ? -12.928 -6.211 4.857 1.00 91.88 176 GLN A O 1
ATOM 1406 N N . LEU A 1 177 ? -10.872 -5.464 4.339 1.00 93.00 177 LEU A N 1
ATOM 1407 C CA . LEU A 1 177 ? -10.693 -4.666 5.556 1.00 93.00 177 LEU A CA 1
ATOM 1408 C C . LEU A 1 177 ? -11.724 -3.539 5.635 1.00 93.00 177 LEU A C 1
ATOM 1410 O O . LEU A 1 177 ? -12.372 -3.380 6.664 1.00 93.00 177 LEU A O 1
ATOM 1414 N N . HIS A 1 178 ? -11.888 -2.783 4.554 1.00 93.44 178 HIS A N 1
ATOM 1415 C CA . HIS A 1 178 ? -12.848 -1.689 4.481 1.00 93.44 178 HIS A CA 1
ATOM 1416 C C . HIS A 1 178 ? -14.285 -2.163 4.741 1.00 93.44 178 HIS A C 1
ATOM 1418 O O . HIS A 1 178 ? -14.974 -1.607 5.597 1.00 93.44 178 HIS A O 1
ATOM 1424 N N . ASP A 1 179 ? -14.702 -3.234 4.064 1.00 91.75 179 ASP A N 1
ATOM 1425 C CA . ASP A 1 179 ? -16.038 -3.817 4.194 1.00 91.75 179 ASP A CA 1
ATOM 1426 C C . ASP A 1 179 ? -16.269 -4.387 5.606 1.00 91.75 179 ASP A C 1
ATOM 1428 O O . ASP A 1 179 ? -17.336 -4.183 6.186 1.00 91.75 179 ASP A O 1
ATOM 1432 N N . LEU A 1 180 ? -15.257 -5.042 6.198 1.00 90.62 180 LEU A N 1
ATOM 1433 C CA . LEU A 1 180 ? -15.297 -5.5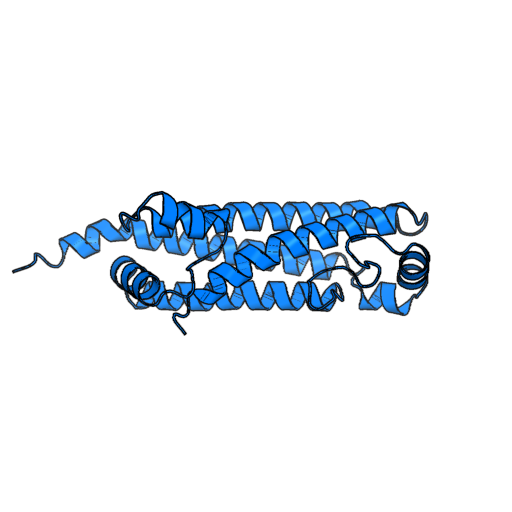25 7.584 1.00 90.62 180 LEU A CA 1
ATOM 1434 C C . LEU A 1 180 ? -15.544 -4.374 8.561 1.00 90.62 180 LEU A C 1
ATOM 1436 O O . LEU A 1 180 ? -16.397 -4.493 9.437 1.00 90.62 180 LEU A O 1
ATOM 1440 N N . ILE A 1 181 ? -14.812 -3.266 8.415 1.00 90.38 181 ILE A N 1
ATOM 1441 C CA . ILE A 1 181 ? -14.977 -2.112 9.300 1.00 90.38 181 ILE A CA 1
ATOM 1442 C C . ILE A 1 181 ? -16.346 -1.472 9.098 1.00 90.38 181 ILE A C 1
ATOM 1444 O O . ILE A 1 181 ? -17.036 -1.222 10.079 1.00 90.38 181 ILE A O 1
ATOM 1448 N N . HIS A 1 182 ? -16.792 -1.263 7.860 1.00 88.81 182 HIS A N 1
ATOM 1449 C CA . HIS A 1 182 ? -18.140 -0.752 7.607 1.00 88.81 182 HIS A CA 1
ATOM 1450 C C . HIS A 1 182 ? -19.227 -1.632 8.238 1.00 88.81 182 HIS A C 1
ATOM 1452 O O . HIS A 1 182 ? -20.134 -1.110 8.887 1.00 88.81 182 HIS A O 1
ATOM 1458 N N . GLY A 1 183 ? -19.111 -2.956 8.104 1.00 86.06 183 GLY A N 1
ATOM 1459 C CA . GLY A 1 183 ? -20.018 -3.912 8.734 1.00 86.06 183 GLY A CA 1
ATOM 1460 C C . GLY A 1 183 ? -19.985 -3.826 10.261 1.00 86.06 183 GLY A C 1
ATOM 1461 O O . GLY A 1 183 ? -21.031 -3.651 10.886 1.00 86.06 183 GLY A O 1
ATOM 1462 N N . ALA A 1 184 ? -18.797 -3.869 10.867 1.00 84.31 184 ALA A N 1
ATOM 1463 C CA . ALA A 1 184 ? -18.630 -3.792 12.318 1.00 84.31 184 ALA A CA 1
ATOM 1464 C C . ALA A 1 184 ? -19.196 -2.487 12.901 1.00 84.31 184 ALA A C 1
ATOM 1466 O O . ALA A 1 184 ? -19.862 -2.511 13.935 1.00 84.31 184 ALA A O 1
ATOM 1467 N N . LEU A 1 185 ? -18.992 -1.360 12.211 1.00 82.50 185 LEU A N 1
ATOM 1468 C CA . LEU A 1 185 ? -19.510 -0.059 12.633 1.00 82.50 185 LEU A CA 1
ATOM 1469 C C . LEU A 1 185 ? -21.020 0.085 12.419 1.00 82.50 185 LEU A C 1
ATOM 1471 O O . LEU A 1 185 ? -21.686 0.728 13.221 1.00 82.50 185 LEU A O 1
ATOM 1475 N N . SER A 1 186 ? -21.596 -0.544 11.391 1.00 79.94 186 SER A N 1
ATOM 1476 C CA . SER A 1 186 ? -23.059 -0.569 11.225 1.00 79.94 186 SER A CA 1
ATOM 1477 C C . SER A 1 186 ? -23.774 -1.308 12.364 1.00 79.94 186 SER A C 1
ATOM 1479 O O . SER A 1 186 ? -24.918 -0.999 12.675 1.00 79.94 186 SER A O 1
ATOM 1481 N N . LEU A 1 187 ? -23.076 -2.239 13.022 1.00 74.25 187 LEU A N 1
ATOM 1482 C CA . LEU A 1 187 ? -23.556 -2.987 14.186 1.00 74.25 187 LEU A CA 1
ATOM 1483 C C . LEU A 1 187 ? -23.183 -2.315 15.521 1.00 74.25 187 LEU A C 1
ATOM 1485 O O . LEU A 1 187 ? -23.548 -2.820 16.585 1.00 74.25 187 LEU A O 1
ATOM 1489 N N . GLU A 1 188 ? -22.457 -1.191 15.495 1.00 67.94 188 GLU A N 1
ATOM 1490 C CA . GLU A 1 188 ? -22.024 -0.457 16.691 1.00 67.94 188 GLU A CA 1
ATOM 1491 C C . GLU A 1 188 ? -23.237 0.022 17.508 1.00 67.94 188 GLU A C 1
ATOM 1493 O O . GLU A 1 188 ? -23.249 -0.132 18.731 1.00 67.94 188 GLU A O 1
ATOM 1498 N N . SER A 1 189 ? -24.293 0.510 16.844 1.00 59.59 189 SER A N 1
ATOM 1499 C CA . SER A 1 189 ? -25.550 0.930 17.486 1.00 59.59 189 SER A CA 1
ATOM 1500 C C . SER A 1 189 ? -26.251 -0.211 18.229 1.00 59.59 189 SER A C 1
ATOM 1502 O O . SER A 1 189 ? -26.777 -0.011 19.324 1.00 59.59 189 SER A O 1
ATOM 1504 N N . ASP A 1 190 ? -26.199 -1.426 17.682 1.00 58.97 190 ASP A N 1
ATOM 1505 C CA . ASP A 1 190 ? -26.886 -2.596 18.239 1.00 58.97 190 ASP A CA 1
ATOM 1506 C C . ASP A 1 190 ? -26.154 -3.169 19.460 1.00 58.97 190 ASP A C 1
ATOM 1508 O O . ASP A 1 190 ? -26.775 -3.719 20.374 1.00 58.97 190 ASP A O 1
ATOM 1512 N N . ARG A 1 191 ? -24.824 -3.017 19.507 1.00 61.25 191 ARG A N 1
ATOM 1513 C CA . ARG A 1 191 ? -23.993 -3.442 20.646 1.00 61.25 191 ARG A CA 1
ATOM 1514 C C . ARG A 1 191 ? -24.138 -2.512 21.843 1.00 61.25 191 ARG A C 1
ATOM 1516 O O . ARG A 1 191 ? -24.237 -3.000 22.966 1.00 61.25 191 ARG A O 1
ATOM 1523 N N . HIS A 1 192 ? -24.230 -1.204 21.605 1.00 56.38 192 HIS A N 1
ATOM 1524 C CA . HIS A 1 192 ? -24.489 -0.222 22.661 1.00 56.38 192 HIS A CA 1
ATOM 1525 C C . HIS A 1 192 ? -25.944 -0.268 23.169 1.00 56.38 192 HIS A C 1
ATOM 1527 O O . HIS A 1 192 ? -26.202 0.125 24.302 1.00 56.38 192 HIS A O 1
ATOM 1533 N N . GLY A 1 193 ? -26.891 -0.800 22.382 1.00 51.16 193 GLY A N 1
ATOM 1534 C CA . GLY A 1 193 ? -28.286 -0.991 22.801 1.00 51.16 193 GLY A CA 1
ATOM 1535 C C . GLY A 1 193 ? -28.569 -2.261 23.622 1.00 51.16 193 GLY A C 1
ATOM 1536 O O . GLY A 1 193 ? -29.591 -2.324 24.302 1.00 51.16 193 GLY A O 1
ATOM 1537 N N . ARG A 1 194 ? -27.696 -3.282 23.586 1.00 48.28 194 ARG A N 1
ATOM 1538 C CA . ARG A 1 194 ? -27.922 -4.575 24.277 1.00 48.28 194 ARG A CA 1
ATOM 1539 C C . ARG A 1 194 ? -27.436 -4.646 25.723 1.00 48.28 194 ARG A C 1
ATOM 1541 O O . ARG A 1 194 ? -27.817 -5.578 26.424 1.00 48.28 194 ARG A O 1
ATOM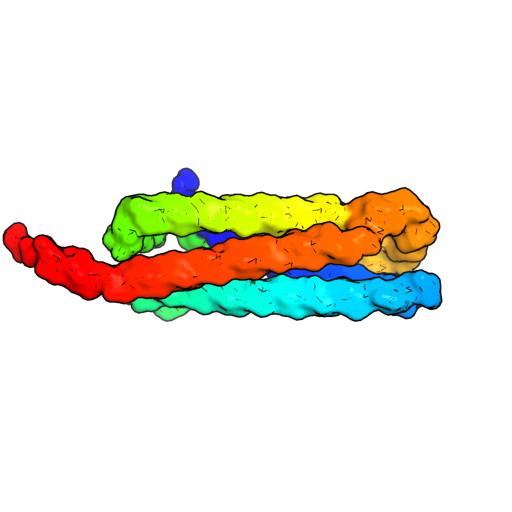 1548 N N . PHE A 1 195 ? -26.646 -3.681 26.178 1.00 47.75 195 PHE A N 1
ATOM 1549 C CA . PHE A 1 195 ? -26.208 -3.595 27.569 1.00 47.75 195 PHE A CA 1
ATOM 1550 C C . PHE A 1 195 ? -26.466 -2.180 28.090 1.00 47.75 195 PHE A C 1
ATOM 1552 O O . PHE A 1 195 ? -25.577 -1.333 27.990 1.00 47.75 195 PHE A O 1
ATOM 1559 N N . PRO A 1 196 ? -27.668 -1.886 28.628 1.00 39.78 196 PRO A N 1
ATOM 1560 C CA . PRO A 1 196 ? -27.825 -0.684 29.427 1.00 39.78 196 PRO A CA 1
ATOM 1561 C C . PRO A 1 196 ? -26.860 -0.807 30.607 1.00 39.78 196 PRO A C 1
ATOM 1563 O O . PRO A 1 196 ? -26.888 -1.801 31.334 1.00 39.78 196 PRO A O 1
ATOM 1566 N N . LEU A 1 197 ? -25.969 0.174 30.744 1.00 47.34 197 LEU A N 1
ATOM 1567 C CA . LEU A 1 197 ? -25.134 0.333 31.927 1.00 47.34 197 LEU A CA 1
ATOM 1568 C C . LEU A 1 197 ? -26.076 0.466 33.131 1.00 47.34 197 LEU A C 1
ATOM 1570 O O . LEU A 1 197 ? -26.734 1.494 33.292 1.00 47.34 197 LEU A O 1
ATOM 1574 N N . SER A 1 198 ? -26.193 -0.616 33.898 1.00 42.25 198 SER A N 1
ATOM 1575 C CA . SER A 1 198 ? -26.826 -0.670 35.217 1.00 42.25 198 SER A CA 1
ATOM 1576 C C . SER A 1 198 ? -25.816 -0.319 36.294 1.00 42.25 198 SER A C 1
ATOM 1578 O O . SER A 1 198 ? -24.724 -0.933 36.242 1.00 42.25 198 SER A O 1
#